Protein AF-A0A8J2H8I9-F1 (afdb_monomer_lite)

Foldseek 3Di:
DPLLQKKKKKPPDDPDDDDDVNVQVCCCVQQVDGFAWPDWDFDDDPDDPMIMIMTGGPDSVRVVSCVVRQCSCPPPSMDMGRPDDPVLVVQQVVQVVLQVVCVVVPFPAEAEAEDADDDPVVLVVVVVVCVVVCVVDPDDHHYRYDYHQVFDLAQLAWAAEPVPRDTDGDPGRDGDPSNVSVSVSCVVVVHHHYD

Organism: Cotesia congregata (NCBI:txid51543)

InterPro domains:
  IPR036691 Endonuclease/exonuclease/phosphatase superfamily [G3DSA:3.60.10.10] (62-195)

pLDDT: mean 72.9, std 12.09, range [44.16, 89.75]

Secondary structure (DSSP, 8-state):
---TTEEEEES---SS---HHHHHHHHHHHHS----EEEEEEE--SSTT--EEEEEES-HHHHHHHHHHGGGGTTSS-EEEE---HHHHHHHHHHHHHHHHHHHTT-TT-EEEEEE-S-THHHHHHHHHHHHHHTT--S---EEEEEE----BTTSSEEEPTTT--EEE-S---B-HHHHHHHHHHHHHT--EE-

Structure (mmCIF, N/CA/C/O backbone):
data_AF-A0A8J2H8I9-F1
#
_entry.id   AF-A0A8J2H8I9-F1
#
loop_
_atom_site.group_PDB
_atom_site.id
_atom_site.type_symbol
_atom_site.label_atom_id
_atom_site.label_alt_id
_atom_site.label_comp_id
_atom_site.label_asym_id
_atom_site.label_entity_id
_atom_site.label_seq_id
_atom_site.pdbx_PDB_ins_code
_atom_site.Cartn_x
_atom_site.Cartn_y
_atom_site.Cartn_z
_atom_site.occupancy
_atom_site.B_iso_or_equiv
_atom_site.auth_seq_id
_atom_site.auth_comp_id
_atom_site.auth_asym_id
_atom_site.auth_atom_id
_atom_site.pdbx_PDB_model_num
ATOM 1 N N . MET A 1 1 ? 6.808 -14.094 13.226 1.00 47.16 1 MET A N 1
ATOM 2 C CA . MET A 1 1 ? 5.517 -13.425 13.511 1.00 47.16 1 MET A CA 1
ATOM 3 C C . MET A 1 1 ? 4.831 -13.117 12.199 1.00 47.16 1 MET A C 1
ATOM 5 O O . MET A 1 1 ? 5.422 -12.451 11.356 1.00 47.16 1 MET A O 1
ATOM 9 N N . GLU A 1 2 ? 3.624 -13.633 12.011 1.00 59.22 2 GLU A N 1
ATOM 10 C CA . GLU A 1 2 ? 2.839 -13.430 10.797 1.00 59.22 2 GLU A CA 1
ATOM 11 C C . GLU A 1 2 ? 2.254 -12.005 10.800 1.00 59.22 2 GLU A C 1
ATOM 13 O O . GLU A 1 2 ? 1.320 -11.707 11.534 1.00 59.22 2 GLU A O 1
ATOM 18 N N . ARG A 1 3 ? 2.851 -11.086 10.025 1.00 66.69 3 ARG A N 1
ATOM 19 C CA . ARG A 1 3 ? 2.443 -9.661 9.958 1.00 66.69 3 ARG A CA 1
ATOM 20 C C . ARG A 1 3 ? 1.268 -9.396 9.016 1.00 66.69 3 ARG A C 1
ATOM 22 O O . ARG A 1 3 ? 0.827 -8.263 8.830 1.00 66.69 3 ARG A O 1
ATOM 29 N N . ARG A 1 4 ? 0.759 -10.453 8.382 1.00 71.69 4 ARG A N 1
ATOM 30 C CA . ARG A 1 4 ? -0.192 -10.371 7.271 1.00 71.69 4 ARG A CA 1
ATOM 31 C C . ARG A 1 4 ? -1.509 -9.703 7.661 1.00 71.69 4 ARG A C 1
ATOM 33 O O . ARG A 1 4 ? -2.069 -8.995 6.829 1.00 71.69 4 ARG A O 1
ATOM 40 N N . ASN A 1 5 ? -1.940 -9.836 8.914 1.00 82.75 5 ASN A N 1
ATOM 41 C CA . ASN A 1 5 ? -3.199 -9.271 9.412 1.00 82.75 5 ASN A CA 1
ATOM 42 C C . ASN A 1 5 ? -3.021 -7.936 10.145 1.00 82.75 5 ASN A C 1
ATOM 44 O O . ASN A 1 5 ? -3.984 -7.395 10.679 1.00 82.75 5 ASN A O 1
ATOM 48 N N . ASN A 1 6 ? -1.811 -7.385 10.147 1.00 87.38 6 ASN A N 1
ATOM 49 C CA . ASN A 1 6 ? -1.503 -6.171 10.887 1.00 87.38 6 ASN A CA 1
ATOM 50 C C . ASN A 1 6 ? -1.551 -4.952 9.964 1.00 87.38 6 ASN A C 1
ATOM 52 O O . ASN A 1 6 ? -1.152 -5.022 8.793 1.00 87.38 6 ASN A O 1
ATOM 56 N N . LEU A 1 7 ? -1.993 -3.827 10.499 1.00 88.50 7 LEU A N 1
ATOM 57 C CA . LEU A 1 7 ? -1.956 -2.522 9.855 1.00 88.50 7 LEU A CA 1
ATOM 58 C C . LE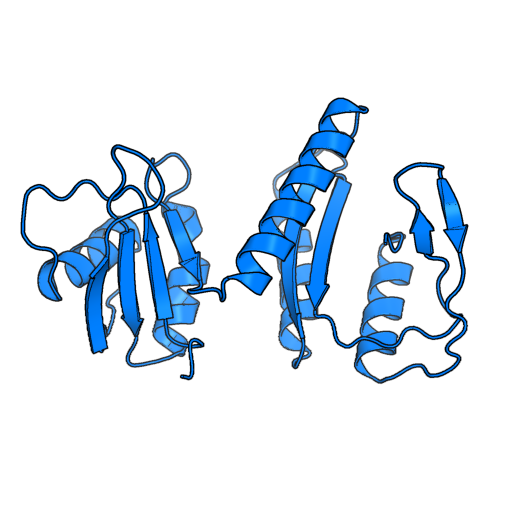U A 1 7 ? -1.430 -1.479 10.839 1.00 88.50 7 LEU A C 1
ATOM 60 O O . LEU A 1 7 ? -1.398 -1.698 12.050 1.00 88.50 7 LEU A O 1
ATOM 64 N N . VAL A 1 8 ? -1.004 -0.347 10.301 1.00 87.56 8 VAL A N 1
ATOM 65 C CA . VAL A 1 8 ? -0.538 0.801 11.073 1.00 87.56 8 VAL A CA 1
ATOM 66 C C . VAL A 1 8 ? -1.298 2.046 10.648 1.00 87.56 8 VAL A C 1
ATOM 68 O O . VAL A 1 8 ? -1.496 2.288 9.457 1.00 87.56 8 VAL A O 1
ATOM 71 N N . ILE A 1 9 ? -1.723 2.828 11.636 1.00 87.19 9 ILE A N 1
ATOM 72 C CA . ILE A 1 9 ? -2.404 4.108 11.455 1.00 87.19 9 ILE A CA 1
ATOM 73 C C . ILE A 1 9 ? -1.449 5.213 11.907 1.00 87.19 9 ILE A C 1
ATOM 75 O O . ILE A 1 9 ? -0.934 5.185 13.027 1.00 87.19 9 ILE A O 1
ATOM 79 N N . PHE A 1 10 ? -1.211 6.189 11.036 1.00 85.12 10 PHE A N 1
ATOM 80 C CA . PHE A 1 10 ? -0.360 7.346 11.294 1.00 85.12 10 PHE A CA 1
ATOM 81 C C . PHE A 1 10 ? -1.165 8.637 11.281 1.00 85.12 10 PHE A C 1
ATOM 83 O O . PHE A 1 10 ? -2.103 8.783 10.501 1.00 85.12 10 PHE A O 1
ATOM 90 N N . GLY A 1 11 ? -0.732 9.609 12.088 1.00 77.56 11 GLY A N 1
ATOM 91 C CA . GLY A 1 11 ? -1.274 10.971 12.049 1.00 77.56 11 GLY A CA 1
ATOM 92 C C . GLY A 1 11 ? -2.669 11.113 12.657 1.00 77.56 11 GLY A C 1
ATOM 93 O O . GLY A 1 11 ? -3.250 12.191 12.591 1.00 77.56 11 GLY A O 1
ATOM 94 N N . TRP A 1 12 ? -3.190 10.053 13.281 1.00 79.94 12 TRP A N 1
ATOM 95 C CA . TRP A 1 12 ? -4.417 10.132 14.058 1.00 79.94 12 TRP A CA 1
ATOM 96 C C . TRP A 1 12 ? -4.121 10.785 15.414 1.00 79.94 12 TRP A C 1
ATOM 98 O O . TRP A 1 12 ? -3.502 10.195 16.304 1.00 79.94 12 TRP A O 1
ATOM 108 N N . SER A 1 13 ? -4.515 12.051 15.544 1.00 68.06 13 SER A N 1
ATOM 109 C CA . SER A 1 13 ? -4.367 12.839 16.765 1.00 68.06 13 SER A CA 1
ATOM 110 C C . SER A 1 13 ? -5.515 12.535 17.725 1.00 68.06 13 SER A C 1
ATOM 112 O O . SER A 1 13 ? -6.519 13.244 17.741 1.00 68.06 13 SER A O 1
ATOM 114 N N . ASN A 1 14 ? -5.374 11.474 18.517 1.00 65.69 14 ASN A N 1
ATOM 115 C CA . ASN A 1 14 ? -6.284 11.204 19.625 1.00 65.69 14 ASN A CA 1
ATOM 116 C C . ASN A 1 14 ? -5.696 11.769 20.933 1.00 65.69 14 ASN A C 1
ATOM 118 O O . ASN A 1 14 ? -4.536 11.497 21.280 1.00 65.69 14 ASN A O 1
ATOM 122 N N . THR A 1 15 ? -6.490 12.584 21.631 1.00 57.69 15 THR A N 1
ATOM 123 C CA . THR A 1 15 ? -6.168 13.203 22.926 1.00 57.69 15 THR A CA 1
ATOM 124 C C . THR A 1 15 ? -6.316 12.234 24.108 1.00 57.69 15 THR A C 1
ATOM 126 O O . THR A 1 15 ? -5.931 12.588 25.220 1.00 57.69 15 THR A O 1
ATOM 129 N N . GLY A 1 16 ? -6.799 11.004 23.883 1.00 65.19 16 GLY A N 1
ATOM 130 C CA . GLY A 1 16 ? -6.948 9.951 24.895 1.00 65.19 16 GLY A CA 1
ATOM 131 C C . GLY A 1 16 ? -6.108 8.689 24.653 1.00 65.19 16 GLY A C 1
ATOM 132 O O . GLY A 1 16 ? -5.301 8.611 23.723 1.00 65.19 16 GLY A O 1
ATOM 133 N N . LYS A 1 17 ? -6.312 7.683 25.519 1.00 67.81 17 LYS A N 1
ATOM 134 C CA . LYS A 1 17 ? -5.743 6.337 25.361 1.00 67.81 17 LYS A CA 1
ATOM 135 C C . LYS A 1 17 ? -6.407 5.660 24.166 1.00 67.81 17 LYS A C 1
ATOM 137 O O . LYS A 1 17 ? -7.626 5.530 24.135 1.00 67.81 17 LYS A O 1
ATOM 142 N N . VAL A 1 18 ? -5.607 5.201 23.212 1.00 76.81 18 VAL A N 1
ATOM 143 C CA . VAL A 1 18 ? -6.128 4.479 22.051 1.00 76.81 18 VAL A CA 1
ATOM 144 C C . VAL A 1 18 ? -6.451 3.041 22.453 1.00 76.81 18 VAL A C 1
ATOM 146 O O . VAL A 1 18 ? -5.573 2.295 22.888 1.00 76.81 18 VAL A O 1
ATOM 149 N N . GLY A 1 19 ? -7.717 2.654 22.320 1.00 80.81 19 GLY A N 1
ATOM 150 C CA . GLY A 1 19 ? -8.203 1.306 22.576 1.00 80.81 19 GLY A CA 1
ATOM 151 C C . GLY A 1 19 ? -9.090 0.782 21.448 1.00 80.81 19 GLY A C 1
ATOM 152 O O . GLY A 1 19 ? -9.221 1.375 20.377 1.00 80.81 19 GLY A O 1
ATOM 153 N N . ARG A 1 20 ? -9.696 -0.386 21.692 1.00 82.94 20 ARG A N 1
ATOM 154 C CA . ARG A 1 20 ? -10.543 -1.087 20.712 1.00 82.94 20 ARG A CA 1
ATOM 155 C C . ARG A 1 20 ? -11.769 -0.294 20.298 1.00 82.94 20 ARG A C 1
ATOM 157 O O . ARG A 1 20 ? -12.134 -0.323 19.132 1.00 82.94 20 ARG A O 1
ATOM 164 N N . LYS A 1 21 ? -12.391 0.409 21.243 1.00 84.62 21 LYS A N 1
ATOM 165 C CA . LYS A 1 21 ? -13.601 1.183 20.963 1.00 84.62 21 LYS A CA 1
ATOM 166 C C . LYS A 1 21 ? -13.287 2.359 20.049 1.00 84.62 21 LYS A C 1
ATOM 168 O O . LYS A 1 21 ? -13.977 2.548 19.059 1.00 84.62 21 LYS A O 1
ATOM 173 N N . GLU A 1 22 ? -12.209 3.068 20.346 1.00 86.50 22 GLU A N 1
ATOM 174 C CA . GLU A 1 22 ? -11.776 4.257 19.624 1.00 86.50 22 GLU A CA 1
ATOM 175 C C . GLU A 1 22 ? -11.348 3.905 18.192 1.00 86.50 22 GLU A C 1
ATOM 177 O O . GLU A 1 22 ? -11.685 4.615 17.252 1.00 86.50 22 GLU A O 1
ATOM 182 N N . VAL A 1 23 ? -10.625 2.793 18.003 1.00 86.25 23 VAL A N 1
ATOM 183 C CA . VAL A 1 23 ? -10.233 2.321 16.661 1.00 86.25 23 VAL A CA 1
ATOM 184 C C . VAL A 1 23 ? -11.446 1.844 15.854 1.00 86.25 23 VAL A C 1
ATOM 186 O O . VAL A 1 23 ? -11.546 2.152 14.667 1.00 86.25 23 VAL A O 1
ATOM 189 N N . ALA A 1 24 ? -12.385 1.133 16.483 1.00 86.69 24 ALA A N 1
ATOM 190 C CA . ALA A 1 24 ? -13.606 0.692 15.814 1.00 86.69 24 ALA A CA 1
ATOM 191 C C . ALA A 1 24 ? -14.505 1.877 15.417 1.00 86.69 24 ALA A C 1
ATOM 193 O O . ALA A 1 24 ? -15.093 1.877 14.336 1.00 86.69 24 ALA A O 1
ATOM 194 N N . GLU A 1 25 ? -14.590 2.902 16.268 1.00 87.81 25 GLU A N 1
ATOM 195 C CA . GLU A 1 25 ? -15.290 4.154 15.973 1.00 87.81 25 GLU A CA 1
ATOM 196 C C . GLU A 1 25 ? -14.621 4.897 14.816 1.00 87.81 25 GLU A C 1
ATOM 198 O O . GLU A 1 25 ? -15.298 5.238 13.851 1.00 87.81 25 GLU A O 1
ATOM 203 N N . PHE A 1 26 ? -13.288 5.005 14.823 1.00 88.81 26 PHE A N 1
ATOM 204 C CA . PHE A 1 26 ? -12.528 5.542 13.695 1.00 88.81 26 PHE A CA 1
ATOM 205 C C . PHE A 1 26 ? -12.867 4.820 12.382 1.00 88.81 26 PHE A C 1
ATOM 207 O O . PHE A 1 26 ? -13.209 5.468 11.397 1.00 88.81 26 PHE A O 1
ATOM 214 N N . PHE A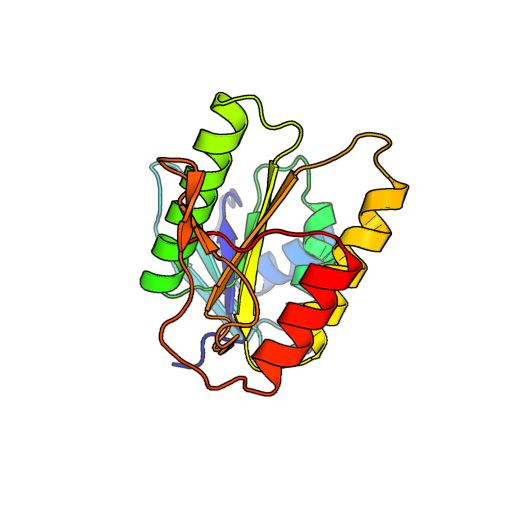 1 27 ? -12.839 3.484 12.336 1.00 89.69 27 PHE A N 1
ATOM 215 C CA . PHE A 1 27 ? -13.176 2.754 11.108 1.00 89.69 27 PHE A CA 1
ATOM 216 C C . PHE A 1 27 ? -14.643 2.911 10.692 1.00 89.69 27 PHE A C 1
ATOM 218 O O . PHE A 1 27 ? -14.950 2.949 9.494 1.00 89.69 27 PHE A O 1
ATOM 225 N N . ARG A 1 28 ? -15.552 3.055 11.655 1.00 89.31 28 ARG A N 1
ATOM 226 C CA . ARG A 1 28 ? -16.965 3.313 11.385 1.00 89.31 28 ARG A CA 1
ATOM 227 C C . ARG A 1 28 ? -17.181 4.699 10.790 1.00 89.31 28 ARG A C 1
ATOM 229 O O . ARG A 1 28 ? -17.850 4.798 9.767 1.00 89.31 28 ARG A O 1
ATOM 236 N N . GLU A 1 29 ? -16.617 5.737 11.391 1.00 88.38 29 GLU A N 1
ATOM 237 C CA . GLU A 1 29 ? -16.795 7.129 10.964 1.00 88.38 29 GLU A CA 1
ATOM 238 C C . GLU A 1 29 ? -16.053 7.424 9.661 1.00 88.38 29 GLU A C 1
ATOM 240 O O . GLU A 1 29 ? -16.615 7.990 8.724 1.00 88.38 29 GLU A O 1
ATOM 245 N N . GLU A 1 30 ? -14.797 6.996 9.571 1.00 87.94 30 GLU A N 1
ATOM 246 C CA . GLU A 1 30 ? -13.917 7.354 8.462 1.00 87.94 30 GLU A CA 1
ATOM 247 C C . GLU A 1 30 ? -14.094 6.435 7.254 1.00 87.94 30 GLU A C 1
ATOM 249 O O . GLU A 1 30 ? -14.039 6.877 6.104 1.00 87.94 30 GLU A O 1
ATOM 254 N N . LEU A 1 31 ? -14.321 5.139 7.491 1.00 87.44 31 LEU A N 1
ATOM 255 C CA . LEU A 1 31 ? -14.404 4.143 6.421 1.00 87.44 31 LEU A CA 1
ATOM 256 C C . LEU A 1 31 ? -15.827 3.606 6.202 1.00 87.44 31 LEU A C 1
ATOM 258 O O . LEU A 1 31 ? -16.087 2.962 5.171 1.00 87.44 31 LEU A O 1
ATOM 262 N N . GLY A 1 32 ? -16.777 3.895 7.097 1.00 85.94 32 GLY A N 1
ATOM 263 C CA . GLY A 1 32 ? -18.156 3.409 7.001 1.00 85.94 32 GLY A CA 1
ATOM 264 C C . GLY A 1 32 ? -18.248 1.890 7.129 1.00 85.94 32 GLY A C 1
ATOM 265 O O . GLY A 1 32 ? -18.997 1.257 6.381 1.00 85.94 32 GLY A O 1
ATOM 266 N N . MET A 1 33 ? -17.404 1.275 7.961 1.00 86.44 33 MET A N 1
ATOM 267 C CA . MET A 1 33 ? -17.410 -0.172 8.173 1.00 86.44 33 MET A CA 1
ATOM 268 C C . MET A 1 33 ? -17.237 -0.550 9.634 1.00 86.44 33 MET A C 1
ATOM 270 O O . MET A 1 33 ? -16.584 0.147 10.401 1.00 86.44 33 MET A O 1
ATOM 274 N N . GLU A 1 34 ? -17.786 -1.708 9.980 1.00 85.25 34 GLU A N 1
ATOM 275 C CA . GLU A 1 34 ? -17.426 -2.395 11.209 1.00 85.25 34 GLU A CA 1
ATOM 276 C C . GLU A 1 34 ? -16.142 -3.195 11.005 1.00 85.25 34 GLU A C 1
ATOM 278 O O . GLU A 1 34 ? -15.892 -3.770 9.939 1.00 85.25 34 GLU A O 1
ATOM 283 N N . SER A 1 35 ? -15.330 -3.225 12.047 1.00 79.00 35 SER A N 1
ATOM 284 C CA . SER A 1 35 ? -14.012 -3.838 12.078 1.00 79.00 35 SER A CA 1
ATOM 285 C C . SER A 1 35 ? -13.890 -4.730 13.308 1.00 79.00 35 SER A C 1
ATOM 287 O O . SER A 1 35 ? -14.486 -4.475 14.351 1.00 79.00 35 SER A O 1
ATOM 289 N N . ASN A 1 36 ? -13.127 -5.817 13.170 1.00 81.94 36 ASN A N 1
ATOM 290 C CA . ASN A 1 36 ? -12.823 -6.727 14.270 1.00 81.94 36 ASN A CA 1
ATOM 291 C C . ASN A 1 36 ? -11.322 -6.697 14.567 1.00 81.94 36 ASN A C 1
ATOM 293 O O . ASN A 1 36 ? -10.544 -7.485 14.015 1.00 81.94 36 ASN A O 1
ATOM 297 N N . GLU A 1 37 ? -10.898 -5.797 15.448 1.00 80.25 37 GLU A N 1
ATOM 298 C CA . GLU A 1 37 ? -9.509 -5.700 15.895 1.00 80.25 37 GLU A CA 1
ATOM 299 C C . GLU A 1 37 ? -9.243 -6.766 16.952 1.00 80.25 37 GLU A C 1
ATOM 301 O O . GLU A 1 37 ? -10.049 -6.971 17.849 1.00 80.25 37 GLU A O 1
ATOM 306 N N . GLU A 1 38 ? -8.121 -7.465 16.876 1.00 77.31 38 GLU A N 1
ATOM 307 C CA . GLU A 1 38 ? -7.670 -8.437 17.873 1.00 77.31 38 GLU A CA 1
ATOM 308 C C . GLU A 1 38 ? -6.835 -7.761 18.964 1.00 77.31 38 GLU A C 1
ATOM 310 O O . GLU A 1 38 ? -7.094 -7.973 20.147 1.00 77.31 38 GLU A O 1
ATOM 315 N N . CYS A 1 39 ? -5.873 -6.929 18.560 1.00 77.50 39 CYS A N 1
ATOM 316 C CA . CYS A 1 39 ? -4.969 -6.211 19.452 1.00 77.50 39 CYS A CA 1
ATOM 317 C C . CYS A 1 39 ? -4.693 -4.810 18.904 1.00 77.50 39 CYS A C 1
ATOM 319 O O . CYS A 1 39 ? -4.595 -4.633 17.688 1.00 77.50 39 CYS A O 1
ATOM 321 N N . ILE A 1 40 ? -4.562 -3.834 19.800 1.00 82.31 40 ILE A N 1
ATOM 322 C CA . ILE A 1 40 ? -4.229 -2.448 19.473 1.00 82.31 40 ILE A CA 1
ATOM 323 C C . ILE A 1 40 ? -3.143 -1.998 20.431 1.00 82.31 40 ILE A C 1
ATOM 325 O O . ILE A 1 40 ? -3.310 -2.071 21.648 1.00 82.31 40 ILE A O 1
ATOM 329 N N . GLU A 1 41 ? -2.048 -1.521 19.860 1.00 81.38 41 GLU A N 1
ATOM 330 C CA . GLU A 1 41 ? -0.912 -1.005 20.604 1.00 81.38 41 GLU A CA 1
ATOM 331 C C . GLU A 1 41 ? -0.565 0.385 20.080 1.00 81.38 41 GLU A C 1
ATOM 333 O O . GLU A 1 41 ? -0.373 0.599 18.880 1.00 81.38 41 GLU A O 1
ATOM 338 N N . GLU A 1 42 ? -0.488 1.349 20.993 1.00 75.69 42 GLU A N 1
ATOM 339 C CA . GLU A 1 42 ? 0.097 2.651 20.699 1.00 75.69 42 GLU A CA 1
ATOM 340 C C . GLU A 1 42 ? 1.620 2.507 20.761 1.00 75.69 42 GLU A C 1
ATOM 342 O O . GLU A 1 42 ? 2.189 2.174 21.800 1.00 75.69 42 GLU A O 1
ATOM 347 N N . VAL A 1 43 ? 2.282 2.730 19.629 1.00 72.38 43 VAL A N 1
ATOM 348 C CA . VAL A 1 43 ? 3.728 2.577 19.479 1.00 72.38 43 VAL A CA 1
ATOM 349 C C . VAL A 1 43 ? 4.311 3.948 19.116 1.00 72.38 43 VAL A C 1
ATOM 351 O O . VAL A 1 43 ? 3.978 4.519 18.081 1.00 72.38 43 VAL A O 1
ATOM 354 N N . GLY A 1 44 ? 5.197 4.517 19.936 1.00 58.25 44 GLY A N 1
ATOM 355 C CA . GLY A 1 44 ? 5.976 5.706 19.534 1.00 58.25 44 GLY A CA 1
ATOM 356 C C . GLY A 1 44 ? 7.213 5.279 18.730 1.00 58.25 44 GLY A C 1
ATOM 357 O O . GLY A 1 44 ? 7.879 4.337 19.139 1.00 58.25 44 GLY A O 1
ATOM 358 N N . GLN A 1 45 ? 7.635 5.846 17.591 1.00 50.97 45 GLN A N 1
ATOM 359 C CA . GLN A 1 45 ? 7.197 6.931 16.692 1.00 50.97 45 GLN A CA 1
ATOM 360 C C . GLN A 1 45 ? 7.792 6.623 15.280 1.00 50.97 45 GLN A C 1
ATOM 362 O O . GLN A 1 45 ? 8.684 5.772 15.174 1.00 50.97 45 GLN A O 1
ATOM 367 N N . PRO A 1 46 ? 7.428 7.343 14.196 1.00 44.75 46 PRO A N 1
ATOM 368 C CA . PRO A 1 46 ? 8.514 8.003 13.458 1.00 44.75 46 PRO A CA 1
ATOM 369 C C . PRO A 1 46 ? 8.195 9.473 13.122 1.00 44.75 46 PRO A C 1
ATOM 371 O O . PRO A 1 46 ? 7.498 9.763 12.149 1.00 44.75 46 PRO A O 1
ATOM 374 N N . GLY A 1 47 ? 8.765 10.393 13.911 1.00 49.56 47 GLY A N 1
ATOM 375 C CA . GLY A 1 47 ? 8.821 11.842 13.668 1.00 49.56 47 GLY A CA 1
ATOM 376 C C . GLY A 1 47 ? 8.112 12.668 14.753 1.00 49.56 47 GLY A C 1
ATOM 377 O O . GLY A 1 47 ? 7.031 12.248 15.157 1.00 49.56 47 GLY A O 1
ATOM 378 N N . PRO A 1 48 ? 8.665 13.833 15.162 1.00 48.91 48 PRO A N 1
ATOM 379 C CA . PRO A 1 48 ? 8.496 14.491 16.471 1.00 48.91 48 PRO A CA 1
ATOM 380 C C . PRO A 1 48 ? 7.073 14.611 17.039 1.00 48.91 48 PRO A C 1
ATOM 382 O O . PRO A 1 48 ? 6.932 14.573 18.256 1.00 48.91 48 PRO A O 1
ATOM 385 N N . ASP A 1 49 ? 6.032 14.600 16.201 1.00 52.84 49 ASP A N 1
ATOM 386 C CA . ASP A 1 49 ? 4.639 14.818 16.614 1.00 52.84 49 ASP A CA 1
ATOM 387 C C . ASP A 1 49 ? 3.646 13.714 16.186 1.00 52.84 49 ASP A C 1
ATOM 389 O O . ASP A 1 49 ? 2.433 13.919 16.237 1.00 52.84 49 ASP A O 1
ATOM 393 N N . LYS A 1 50 ? 4.101 12.541 15.712 1.00 56.12 50 LYS A N 1
ATOM 394 C CA . LYS A 1 50 ? 3.192 11.536 15.113 1.00 56.12 50 LYS A CA 1
ATOM 395 C C . LYS A 1 50 ? 3.110 10.229 15.899 1.00 56.12 50 LYS A C 1
ATOM 397 O O . LYS A 1 50 ? 4.021 9.406 15.857 1.00 56.12 50 LYS A O 1
ATOM 402 N N . LYS A 1 51 ? 1.962 10.005 16.546 1.00 70.88 51 LYS A N 1
ATOM 403 C CA . LYS A 1 51 ? 1.569 8.706 17.115 1.00 70.88 51 LYS A CA 1
ATOM 404 C C . LYS A 1 51 ? 1.412 7.669 15.993 1.00 70.88 51 LYS A C 1
ATOM 406 O O . LYS A 1 51 ? 0.792 7.963 14.967 1.00 70.88 51 LYS A O 1
ATOM 411 N N . MET A 1 52 ? 1.989 6.480 16.179 1.00 81.88 52 MET A N 1
ATOM 412 C CA . MET A 1 52 ? 1.747 5.311 15.331 1.00 81.88 52 MET A CA 1
ATOM 413 C C . MET A 1 52 ? 0.894 4.326 16.122 1.00 81.88 52 MET A C 1
ATOM 415 O O . MET A 1 52 ? 1.242 3.932 17.232 1.00 81.88 52 MET A O 1
ATOM 419 N N . ILE A 1 53 ? -0.232 3.927 15.549 1.00 86.81 53 ILE A N 1
ATOM 420 C CA . ILE A 1 53 ? -1.144 2.976 16.177 1.00 86.81 53 ILE A CA 1
ATOM 421 C C . ILE A 1 53 ? -1.042 1.686 15.390 1.00 86.81 53 ILE A C 1
ATOM 423 O O . ILE A 1 53 ? -1.354 1.644 14.200 1.00 86.81 53 ILE A O 1
ATOM 427 N N . TRP A 1 54 ? -0.547 0.648 16.046 1.00 87.19 54 TRP A N 1
ATOM 428 C CA . TRP A 1 54 ? -0.446 -0.681 15.480 1.00 87.19 54 TRP A CA 1
ATOM 429 C C . TRP A 1 54 ? -1.722 -1.452 15.795 1.00 87.19 54 TRP A C 1
ATOM 431 O O . TRP A 1 54 ? -2.157 -1.515 16.945 1.00 87.19 54 TRP A O 1
ATOM 441 N N . VAL A 1 55 ? -2.333 -2.025 14.763 1.00 88.88 55 VAL A N 1
ATOM 442 C CA . VAL A 1 55 ? -3.599 -2.748 14.875 1.00 88.88 55 VAL A CA 1
ATOM 443 C C . VAL A 1 55 ? -3.426 -4.128 14.263 1.00 88.88 55 VAL A C 1
ATOM 445 O O . VAL A 1 55 ? -3.133 -4.272 13.074 1.00 88.88 55 VAL A O 1
ATOM 448 N N . LYS A 1 56 ? -3.646 -5.162 15.069 1.00 89.75 56 LYS A N 1
ATOM 449 C CA . LYS A 1 56 ? -3.774 -6.541 14.605 1.00 89.75 56 LYS A CA 1
ATOM 450 C C . LYS A 1 56 ? -5.242 -6.830 14.341 1.00 89.75 56 LYS A C 1
ATOM 452 O O . LYS A 1 56 ? -6.050 -6.751 15.262 1.00 89.75 56 LYS A O 1
ATOM 457 N N . MET A 1 57 ? -5.591 -7.196 13.114 1.00 88.12 57 MET A N 1
ATOM 458 C CA . MET A 1 57 ? -6.956 -7.586 12.754 1.00 88.12 57 MET A CA 1
ATOM 459 C C . MET A 1 57 ? -7.196 -9.064 13.057 1.00 88.12 57 MET A C 1
ATOM 461 O O . MET A 1 57 ? -6.322 -9.900 12.821 1.00 88.12 57 MET A O 1
ATOM 465 N N . ARG A 1 58 ? -8.409 -9.404 13.503 1.00 85.31 58 ARG A N 1
ATOM 466 C CA . ARG A 1 58 ? -8.803 -10.801 13.741 1.00 85.31 58 ARG A CA 1
ATOM 467 C C . ARG A 1 58 ? -9.013 -11.572 12.436 1.00 85.31 58 ARG A C 1
ATOM 469 O O . ARG A 1 58 ? -8.733 -12.765 12.378 1.00 85.31 58 ARG A O 1
ATOM 476 N N . LYS A 1 59 ? -9.526 -10.894 11.404 1.00 85.81 59 LYS A N 1
ATOM 477 C CA . LYS A 1 59 ? -9.850 -11.472 10.093 1.00 85.81 59 LYS A CA 1
ATOM 478 C C . LYS A 1 59 ? -9.070 -10.770 8.973 1.00 85.81 59 LYS A C 1
ATOM 480 O O . LYS A 1 59 ? -9.088 -9.536 8.919 1.00 85.81 59 LYS A O 1
ATOM 485 N N . PRO A 1 60 ? -8.408 -11.508 8.063 1.00 80.69 60 PRO A N 1
ATOM 486 C CA . PRO A 1 60 ? -7.728 -10.910 6.913 1.00 80.69 60 PRO A CA 1
ATOM 487 C C . PRO A 1 60 ? -8.695 -10.195 5.958 1.00 80.69 60 PRO A C 1
ATOM 489 O O . PRO A 1 60 ? -8.304 -9.224 5.312 1.00 80.69 60 PRO A O 1
ATOM 492 N N . GLU A 1 61 ? -9.957 -10.625 5.888 1.00 83.25 61 GLU A N 1
ATOM 493 C CA . GLU A 1 61 ? -10.991 -10.003 5.054 1.00 83.25 61 GLU A CA 1
ATOM 494 C C . GLU A 1 61 ? -11.307 -8.574 5.511 1.00 83.25 61 GLU A C 1
ATOM 496 O O . GLU A 1 61 ? -11.470 -7.682 4.680 1.00 83.25 61 GLU A O 1
ATOM 501 N N . ASP A 1 62 ? -11.339 -8.335 6.824 1.00 85.44 62 ASP A N 1
ATOM 502 C CA . ASP A 1 62 ? -11.592 -7.004 7.385 1.00 85.44 62 ASP A CA 1
ATOM 503 C C . ASP A 1 62 ? -10.421 -6.068 7.078 1.00 85.44 62 ASP A C 1
ATOM 505 O O . ASP A 1 62 ? -10.627 -4.933 6.647 1.00 85.44 62 ASP A O 1
ATOM 509 N N . LYS A 1 63 ? -9.181 -6.569 7.192 1.00 86.12 63 LYS A N 1
ATOM 510 C CA . LYS A 1 63 ? -7.994 -5.825 6.755 1.00 86.12 63 LYS A CA 1
ATOM 511 C C . LYS A 1 63 ? -8.087 -5.459 5.272 1.00 86.12 63 LYS A C 1
ATOM 513 O O . LYS A 1 63 ? -7.785 -4.322 4.919 1.00 86.12 63 LYS A O 1
ATOM 518 N N . LYS A 1 64 ? -8.490 -6.397 4.408 1.00 81.19 64 LYS A N 1
ATOM 519 C CA . LYS A 1 64 ? -8.622 -6.143 2.966 1.00 81.19 64 LYS A CA 1
ATOM 520 C C . LYS A 1 64 ? -9.614 -5.006 2.698 1.00 81.19 64 LYS A C 1
ATOM 522 O O . LYS A 1 64 ? -9.249 -4.037 2.044 1.00 81.19 64 LYS A O 1
ATOM 527 N N . LYS A 1 65 ? -10.802 -5.061 3.306 1.00 85.75 65 LYS A N 1
ATOM 528 C CA . LYS A 1 65 ? -11.826 -4.008 3.190 1.00 85.75 65 LYS A CA 1
ATOM 529 C C . LYS A 1 65 ? -11.337 -2.643 3.680 1.00 85.75 65 LYS A C 1
ATOM 531 O O . LYS A 1 65 ? -11.622 -1.631 3.046 1.00 85.75 65 LYS A O 1
ATOM 536 N N . ILE A 1 66 ? -10.583 -2.603 4.782 1.00 87.19 66 ILE A N 1
ATOM 537 C CA . ILE A 1 66 ? -9.968 -1.362 5.283 1.00 87.19 66 ILE A CA 1
ATOM 538 C C . ILE A 1 66 ? -8.993 -0.799 4.245 1.00 87.19 66 ILE A C 1
ATOM 540 O O . ILE A 1 66 ? -9.028 0.391 3.940 1.00 87.19 66 ILE A O 1
ATOM 544 N N . MET A 1 67 ? -8.139 -1.654 3.679 1.00 83.38 67 MET A N 1
ATOM 545 C CA . MET A 1 67 ? -7.146 -1.248 2.684 1.00 83.38 67 MET A CA 1
ATOM 546 C C . MET A 1 67 ? -7.779 -0.768 1.372 1.00 83.38 67 MET A C 1
ATOM 548 O O . MET A 1 67 ? -7.243 0.165 0.780 1.00 83.38 67 MET A O 1
ATOM 552 N N . GLU A 1 68 ? -8.909 -1.346 0.959 1.00 80.81 68 GLU A N 1
ATOM 553 C CA . GLU A 1 68 ? -9.711 -0.901 -0.193 1.00 80.81 68 GLU A CA 1
ATOM 554 C C . GLU A 1 68 ? -10.373 0.463 0.073 1.00 80.81 68 GLU A C 1
ATOM 556 O O . GLU A 1 68 ? -10.400 1.334 -0.791 1.00 80.81 68 GLU A O 1
ATOM 561 N N . ARG A 1 69 ? -10.877 0.687 1.294 1.00 83.88 69 ARG A N 1
ATOM 562 C CA . ARG A 1 69 ? -11.620 1.907 1.656 1.00 83.88 69 ARG A CA 1
ATOM 563 C C . ARG A 1 69 ? -10.753 3.062 2.139 1.00 83.88 69 ARG A C 1
ATOM 565 O O . ARG A 1 69 ? -11.271 4.167 2.286 1.00 83.88 69 ARG A O 1
ATOM 572 N N . LYS A 1 70 ? -9.455 2.848 2.378 1.00 84.81 70 LYS A N 1
ATOM 573 C CA . LYS A 1 70 ? -8.535 3.890 2.872 1.00 84.81 70 LYS A CA 1
ATOM 574 C C . LYS A 1 70 ? -8.474 5.125 1.962 1.00 84.81 70 LYS A C 1
ATOM 576 O O . LYS A 1 70 ? -8.053 6.179 2.423 1.00 84.81 70 LYS A O 1
ATOM 581 N N . SER A 1 71 ? -8.888 5.018 0.696 1.00 78.12 71 SER A N 1
ATOM 582 C CA . SER A 1 71 ? -9.040 6.148 -0.232 1.00 78.12 71 SER A CA 1
ATOM 583 C C . SER A 1 71 ? -9.978 7.237 0.303 1.00 78.12 71 SER A C 1
ATOM 585 O O . SER A 1 71 ? -9.753 8.410 0.027 1.00 78.12 71 SER A O 1
ATOM 587 N N . LYS A 1 72 ? -10.948 6.891 1.161 1.00 86.06 72 LYS A N 1
ATOM 588 C CA . LYS A 1 72 ? -11.809 7.856 1.871 1.00 86.06 72 LYS A CA 1
ATOM 589 C C . LYS A 1 72 ? -11.040 8.809 2.791 1.00 86.06 72 LYS A C 1
ATOM 591 O O . LYS A 1 72 ? -11.545 9.869 3.141 1.00 86.06 72 LYS A O 1
ATOM 596 N N . LEU A 1 73 ? -9.809 8.452 3.160 1.00 83.81 73 LEU A N 1
ATOM 597 C CA . LEU A 1 73 ? -8.912 9.300 3.945 1.00 83.81 73 LEU A CA 1
ATOM 598 C C . LEU A 1 73 ? -8.126 10.299 3.077 1.00 83.81 73 LEU A C 1
ATOM 600 O O . LEU A 1 73 ? -7.362 11.098 3.620 1.00 83.81 73 LEU A O 1
ATOM 604 N N . LYS A 1 74 ? -8.267 10.275 1.741 1.00 79.25 74 LYS A N 1
ATOM 605 C CA . LYS A 1 74 ? -7.579 11.206 0.830 1.00 79.25 74 LYS A CA 1
ATOM 606 C C . LYS A 1 74 ? -7.934 12.650 1.211 1.00 79.25 74 LYS A C 1
ATOM 608 O O . LYS A 1 74 ? -9.092 12.985 1.426 1.00 79.25 74 LYS A O 1
ATOM 613 N N . GLY A 1 75 ? -6.913 13.496 1.350 1.00 77.25 75 GLY A N 1
ATOM 614 C CA . GLY A 1 75 ? -7.055 14.880 1.825 1.00 77.25 75 GLY A CA 1
ATOM 615 C C . GLY A 1 75 ? -6.966 15.054 3.348 1.00 77.25 75 GLY A C 1
ATOM 616 O O . GLY A 1 75 ? -6.726 16.167 3.815 1.00 77.25 75 GLY A O 1
ATOM 617 N N . LYS A 1 76 ? -7.064 13.975 4.138 1.00 84.12 76 LYS A N 1
ATOM 618 C CA . LYS A 1 76 ? -6.815 14.006 5.588 1.00 84.12 76 LYS A CA 1
ATOM 619 C C . LYS A 1 76 ? -5.330 13.771 5.886 1.00 84.12 76 LYS A C 1
ATOM 621 O O . LYS A 1 76 ? -4.602 13.154 5.114 1.00 84.12 76 LYS A O 1
ATOM 626 N N . LYS A 1 77 ? -4.865 14.232 7.053 1.00 83.88 77 LYS A N 1
ATOM 627 C CA . LYS A 1 77 ? -3.497 13.971 7.557 1.00 83.88 77 LYS A CA 1
ATOM 628 C C . LYS A 1 77 ? -3.369 12.604 8.258 1.00 83.88 77 LYS A C 1
ATOM 630 O O . LYS A 1 77 ? -2.453 12.419 9.058 1.00 83.88 77 LYS A O 1
ATOM 635 N N . ILE A 1 78 ? -4.280 11.672 7.963 1.00 86.12 78 ILE A N 1
ATOM 636 C CA . ILE A 1 78 ? -4.355 10.330 8.550 1.00 86.12 78 ILE A CA 1
ATOM 637 C C . ILE A 1 78 ? -4.021 9.309 7.466 1.00 86.12 78 ILE A C 1
ATOM 639 O O . ILE A 1 78 ? -4.557 9.377 6.363 1.00 86.12 78 ILE A O 1
ATOM 643 N N . PHE A 1 79 ? -3.154 8.352 7.783 1.00 85.69 79 PHE A N 1
ATOM 644 C CA . PHE A 1 79 ? -2.687 7.356 6.822 1.00 85.69 79 PHE A CA 1
ATOM 645 C C . PHE A 1 79 ? -2.823 5.956 7.397 1.00 85.69 79 PHE A C 1
ATOM 647 O O . PHE A 1 79 ? -2.381 5.707 8.516 1.00 85.69 79 PHE A O 1
ATOM 654 N N . ILE A 1 80 ? -3.388 5.042 6.610 1.00 87.25 80 ILE A N 1
ATOM 655 C CA . ILE A 1 80 ? -3.422 3.613 6.923 1.00 87.25 80 ILE A CA 1
ATOM 656 C C . ILE A 1 80 ? -2.445 2.897 5.996 1.00 87.25 80 ILE A C 1
ATOM 658 O O . ILE A 1 80 ? -2.575 2.950 4.768 1.00 87.25 80 ILE A O 1
ATOM 662 N N . GLU A 1 81 ? -1.480 2.198 6.581 1.00 82.88 81 GLU A N 1
ATOM 663 C CA . GLU A 1 81 ? -0.501 1.401 5.850 1.00 82.88 81 GLU A CA 1
ATOM 664 C C . GLU A 1 81 ? -0.449 -0.045 6.363 1.00 82.88 81 GLU A C 1
ATOM 666 O O . GLU A 1 81 ? -0.895 -0.377 7.460 1.00 82.88 81 GLU A O 1
ATOM 671 N N . ASN A 1 82 ? 0.118 -0.936 5.549 1.00 82.56 82 ASN A N 1
ATOM 672 C CA . ASN A 1 82 ? 0.439 -2.294 5.984 1.00 82.56 82 ASN A CA 1
ATOM 673 C C . ASN A 1 82 ? 1.582 -2.273 7.015 1.00 82.56 82 ASN A C 1
ATOM 675 O O . ASN A 1 82 ? 2.545 -1.525 6.844 1.00 82.56 82 ASN A O 1
ATOM 679 N N . ASP A 1 83 ? 1.529 -3.153 8.021 1.00 82.88 83 ASP A N 1
ATOM 680 C CA . ASP A 1 83 ? 2.667 -3.411 8.916 1.00 82.88 83 ASP A CA 1
ATOM 681 C C . ASP A 1 83 ? 3.783 -4.141 8.157 1.00 82.88 83 ASP A C 1
ATOM 683 O O . ASP A 1 83 ? 3.765 -5.359 7.956 1.00 82.88 83 ASP A O 1
ATOM 687 N N . ARG A 1 84 ? 4.752 -3.354 7.699 1.00 74.75 84 ARG A N 1
ATOM 688 C CA . ARG A 1 84 ? 5.904 -3.813 6.929 1.00 74.75 84 ARG A CA 1
ATOM 689 C C . ARG A 1 84 ? 7.109 -4.053 7.826 1.00 74.75 84 ARG A C 1
ATOM 691 O O . ARG A 1 84 ? 7.346 -3.360 8.820 1.00 74.75 84 ARG A O 1
ATOM 698 N N . THR A 1 85 ? 7.936 -5.008 7.431 1.00 77.12 85 THR A N 1
ATOM 699 C CA . THR A 1 85 ? 9.270 -5.208 7.999 1.00 77.12 85 THR A CA 1
ATOM 700 C C . THR A 1 85 ? 10.169 -3.992 7.746 1.00 77.12 85 THR A C 1
ATOM 702 O O . THR A 1 85 ? 9.884 -3.133 6.913 1.00 77.12 85 THR A O 1
ATOM 705 N N . LYS A 1 86 ? 11.277 -3.879 8.493 1.00 75.88 86 LYS A N 1
ATOM 706 C CA . LYS A 1 86 ? 12.255 -2.796 8.286 1.00 75.88 86 LYS A CA 1
ATOM 707 C C . LYS A 1 86 ? 12.802 -2.806 6.851 1.00 75.88 86 LYS A C 1
ATOM 709 O O . LYS A 1 86 ? 12.803 -1.754 6.224 1.00 75.88 86 LYS A O 1
ATOM 714 N N . LYS A 1 87 ? 13.146 -3.991 6.334 1.00 73.81 87 LYS A N 1
ATOM 715 C CA . LYS A 1 87 ? 13.623 -4.190 4.961 1.00 73.81 87 LYS A CA 1
ATOM 716 C C . LYS A 1 87 ? 12.607 -3.699 3.924 1.00 73.81 87 LYS A C 1
ATOM 718 O O . LYS A 1 87 ? 12.934 -2.851 3.112 1.00 73.81 87 LYS A O 1
ATOM 723 N N . GLU A 1 88 ? 11.348 -4.125 4.024 1.00 70.12 88 GLU A N 1
ATOM 724 C CA . GLU A 1 88 ? 10.286 -3.684 3.099 1.00 70.12 88 GLU A CA 1
ATOM 725 C C . GLU A 1 88 ? 10.032 -2.168 3.170 1.00 70.12 88 GLU A C 1
ATOM 727 O O . GLU A 1 88 ? 9.679 -1.539 2.174 1.00 70.12 88 GLU A O 1
ATOM 732 N N . ARG A 1 89 ? 10.200 -1.550 4.349 1.00 74.50 89 ARG A N 1
ATOM 733 C CA . ARG A 1 89 ? 10.129 -0.087 4.485 1.00 74.50 89 ARG A CA 1
ATOM 734 C C . ARG A 1 89 ? 11.302 0.605 3.797 1.00 74.50 89 ARG A C 1
ATOM 736 O O . ARG A 1 89 ? 11.102 1.669 3.222 1.00 74.50 89 ARG A O 1
ATOM 743 N N . GLU A 1 90 ? 12.502 0.040 3.871 1.00 76.19 90 GLU A N 1
ATOM 744 C CA . GLU A 1 90 ? 13.686 0.549 3.168 1.00 76.19 90 GLU A CA 1
ATOM 745 C C . GLU A 1 90 ? 13.532 0.403 1.650 1.00 76.19 90 GLU A C 1
ATOM 747 O O . GLU A 1 90 ? 13.716 1.383 0.936 1.00 76.19 90 GLU A O 1
ATOM 752 N N . GLU A 1 91 ? 13.067 -0.752 1.170 1.00 73.69 91 GLU A N 1
ATOM 753 C CA . GLU A 1 91 ? 12.755 -0.989 -0.246 1.00 73.69 91 GLU A CA 1
ATOM 754 C C . GLU A 1 91 ? 11.697 0.003 -0.759 1.00 73.69 91 GLU A C 1
ATOM 756 O O . GLU A 1 91 ? 11.857 0.612 -1.815 1.00 73.69 91 GLU A O 1
ATOM 761 N N . GLN A 1 92 ? 10.639 0.255 0.019 1.00 72.12 92 GLN A N 1
ATOM 762 C CA . GLN A 1 92 ? 9.622 1.238 -0.354 1.00 72.12 92 GLN A CA 1
ATOM 763 C C . GLN A 1 92 ? 10.147 2.683 -0.315 1.00 72.12 92 GLN A C 1
ATOM 765 O O . GLN A 1 92 ? 9.732 3.508 -1.130 1.00 72.12 92 GLN A O 1
ATOM 770 N N . LYS A 1 93 ? 11.035 3.022 0.630 1.00 76.50 93 LYS A N 1
ATOM 771 C CA . LYS A 1 93 ? 11.693 4.338 0.678 1.00 76.50 93 LYS A CA 1
ATOM 772 C C . LYS A 1 93 ? 12.562 4.556 -0.550 1.00 76.50 93 LYS A C 1
ATOM 774 O O . LYS A 1 93 ? 12.500 5.634 -1.131 1.00 76.50 93 LYS A O 1
ATOM 779 N N . GLU A 1 94 ? 13.326 3.545 -0.944 1.00 75.38 94 GLU A N 1
ATOM 780 C CA . GLU A 1 94 ? 14.152 3.595 -2.144 1.00 75.38 94 GLU A CA 1
ATOM 781 C C . GLU A 1 94 ? 13.281 3.743 -3.396 1.00 75.38 94 GLU A C 1
ATOM 783 O O . GLU A 1 94 ? 13.535 4.616 -4.216 1.00 75.38 94 GLU A O 1
ATOM 788 N N . LEU A 1 95 ? 12.165 3.015 -3.491 1.00 73.19 95 LEU A N 1
ATOM 789 C CA . LEU A 1 95 ? 11.213 3.179 -4.591 1.00 73.19 95 LEU A CA 1
ATOM 790 C C . LEU A 1 95 ? 10.615 4.596 -4.651 1.00 73.19 95 LEU A C 1
ATOM 792 O O . LEU A 1 95 ? 10.554 5.208 -5.715 1.00 73.19 95 LEU A O 1
ATOM 796 N N . LYS A 1 96 ? 10.221 5.158 -3.500 1.00 73.00 96 LYS A N 1
ATOM 797 C CA . LYS A 1 96 ? 9.749 6.550 -3.405 1.00 73.00 96 LYS A CA 1
ATOM 798 C C . LYS A 1 96 ? 10.841 7.551 -3.794 1.00 73.00 96 LYS A C 1
ATOM 800 O O . LYS A 1 96 ? 10.541 8.547 -4.444 1.00 73.00 96 LYS A O 1
ATOM 805 N N . ARG A 1 97 ? 12.095 7.297 -3.409 1.00 77.19 97 ARG A N 1
ATOM 806 C CA . ARG A 1 97 ? 13.249 8.124 -3.783 1.00 77.19 97 ARG A CA 1
ATOM 807 C C . ARG A 1 97 ? 13.476 8.090 -5.292 1.00 77.19 97 ARG A C 1
ATOM 809 O O . ARG A 1 97 ? 13.631 9.149 -5.889 1.00 77.19 97 ARG A O 1
ATOM 816 N N . ARG A 1 98 ? 13.436 6.905 -5.902 1.00 72.50 98 ARG A N 1
ATOM 817 C CA . ARG A 1 98 ? 13.543 6.722 -7.357 1.00 72.50 98 ARG A CA 1
ATOM 818 C C . ARG A 1 98 ? 12.445 7.484 -8.094 1.00 72.50 98 ARG A C 1
ATOM 820 O O . ARG A 1 98 ? 12.742 8.247 -9.004 1.00 72.50 98 ARG A O 1
ATOM 827 N N . ALA A 1 99 ? 11.202 7.380 -7.629 1.00 71.25 99 ALA A N 1
ATOM 828 C CA . ALA A 1 99 ? 10.091 8.139 -8.195 1.00 71.25 99 ALA A CA 1
ATOM 829 C C . ALA A 1 99 ? 10.263 9.661 -8.063 1.00 71.25 99 ALA A C 1
ATOM 831 O O . ALA A 1 99 ? 9.910 10.406 -8.972 1.00 71.25 99 ALA A O 1
ATOM 832 N N . TRP A 1 100 ? 10.818 10.138 -6.944 1.00 72.94 100 TRP A N 1
ATOM 833 C CA . TRP A 1 100 ? 11.130 11.558 -6.758 1.00 72.94 100 TRP A CA 1
ATOM 834 C C . TRP A 1 100 ? 12.217 12.046 -7.725 1.00 72.94 100 TRP A C 1
ATOM 836 O O . TRP A 1 100 ? 12.080 13.127 -8.291 1.00 72.94 100 TRP A O 1
ATOM 846 N N . ILE A 1 101 ? 13.263 11.242 -7.955 1.00 76.19 101 ILE A N 1
ATOM 847 C CA . ILE A 1 101 ? 14.308 11.543 -8.947 1.00 76.19 101 ILE A CA 1
ATOM 848 C C . ILE A 1 101 ? 13.695 11.640 -10.347 1.00 76.19 101 ILE A C 1
ATOM 850 O O . ILE A 1 101 ? 13.909 12.648 -11.013 1.00 76.19 101 ILE A O 1
ATOM 854 N N . ALA A 1 102 ? 12.879 10.660 -10.746 1.00 69.56 102 ALA A N 1
ATOM 855 C CA . ALA A 1 102 ? 12.205 10.661 -12.044 1.00 69.56 102 ALA A CA 1
ATOM 856 C C . ALA A 1 102 ? 11.338 11.920 -12.239 1.00 69.56 102 ALA A C 1
ATOM 858 O O . ALA A 1 102 ? 11.476 12.613 -13.246 1.00 69.56 102 ALA A O 1
ATOM 859 N N . LYS A 1 103 ? 10.526 12.302 -11.236 1.00 68.44 103 LYS A N 1
ATOM 860 C CA . LYS A 1 103 ? 9.738 13.553 -11.285 1.00 68.44 103 LYS A CA 1
ATOM 861 C C . LYS A 1 103 ? 10.613 14.789 -11.489 1.00 68.44 103 LYS A C 1
ATOM 863 O O . LYS A 1 103 ? 10.278 15.649 -12.295 1.00 68.44 103 LYS A O 1
ATOM 868 N N . ASN A 1 104 ? 11.740 14.880 -10.785 1.00 72.56 104 ASN A N 1
ATOM 869 C CA . ASN A 1 104 ? 12.662 16.011 -10.929 1.00 72.56 104 ASN A CA 1
ATOM 870 C C . ASN A 1 104 ? 13.400 16.031 -12.273 1.00 72.56 104 ASN A C 1
ATOM 872 O O . ASN A 1 104 ? 13.890 17.082 -12.675 1.00 72.56 104 ASN A O 1
ATOM 876 N N . GLN A 1 105 ? 13.484 14.892 -12.958 1.00 75.31 105 GLN A N 1
ATOM 877 C CA . GLN A 1 105 ? 14.049 14.771 -14.301 1.00 75.31 105 GLN A CA 1
ATOM 878 C C . GLN A 1 105 ? 13.018 15.042 -15.411 1.00 75.31 105 GLN A C 1
ATOM 880 O O . GLN A 1 105 ? 13.371 14.993 -16.585 1.00 75.31 105 GLN A O 1
ATOM 885 N N . GLY A 1 106 ? 11.774 15.387 -15.055 1.00 62.81 106 GLY A N 1
ATOM 886 C CA . GLY A 1 106 ? 10.734 15.798 -16.002 1.00 62.81 106 GLY A CA 1
ATOM 887 C C . GLY A 1 106 ? 9.655 14.751 -16.273 1.00 62.81 106 GLY A C 1
ATOM 888 O O . GLY A 1 106 ? 8.766 15.025 -17.078 1.00 62.81 106 GLY A O 1
ATOM 889 N N . ALA A 1 107 ? 9.688 13.600 -15.592 1.00 64.38 107 ALA A N 1
ATOM 890 C CA . ALA A 1 107 ? 8.632 12.596 -15.685 1.00 64.38 107 ALA A CA 1
ATOM 891 C C . ALA A 1 107 ? 7.282 13.182 -15.251 1.00 64.38 107 ALA A C 1
ATOM 893 O O . ALA A 1 107 ? 7.119 13.651 -14.112 1.00 64.38 107 ALA A O 1
ATOM 894 N N . LYS A 1 108 ? 6.294 13.132 -16.147 1.00 54.12 108 LYS A N 1
ATOM 895 C CA . LYS A 1 108 ? 4.928 13.554 -15.836 1.00 54.12 108 LYS A CA 1
ATOM 896 C C . LYS A 1 108 ? 4.232 12.446 -15.045 1.00 54.12 108 LYS A C 1
ATOM 898 O O . LYS A 1 108 ? 4.263 11.275 -15.406 1.00 54.12 108 LYS A O 1
ATOM 903 N N . ASN A 1 109 ? 3.629 12.831 -13.922 1.00 53.09 109 ASN A N 1
ATOM 904 C CA . ASN A 1 109 ? 2.724 11.984 -13.143 1.00 53.09 109 ASN A CA 1
ATOM 905 C C . ASN A 1 109 ? 3.299 10.615 -12.700 1.00 53.09 109 AS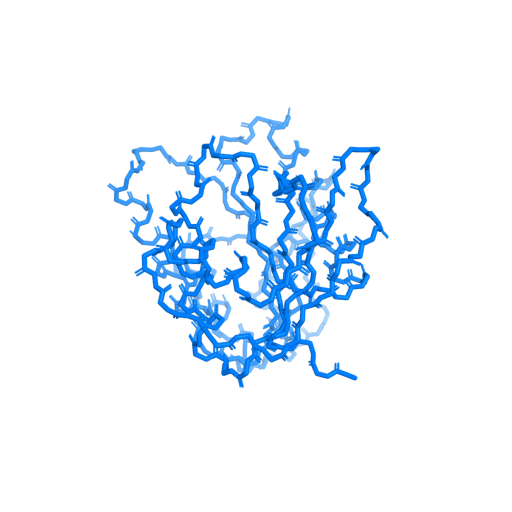N A C 1
ATOM 907 O O . ASN A 1 109 ? 2.657 9.588 -12.871 1.00 53.09 109 ASN A O 1
ATOM 911 N N . VAL A 1 110 ? 4.472 10.593 -12.040 1.00 56.50 110 VAL A N 1
ATOM 912 C CA . VAL A 1 110 ? 5.041 9.334 -11.500 1.00 56.50 110 VAL A CA 1
ATOM 913 C C . VAL A 1 110 ? 4.190 8.732 -10.367 1.00 56.50 110 VAL A C 1
ATOM 915 O O . VAL A 1 110 ? 4.080 9.336 -9.285 1.00 56.50 110 VAL A O 1
ATOM 918 N N . LYS A 1 111 ? 3.655 7.524 -1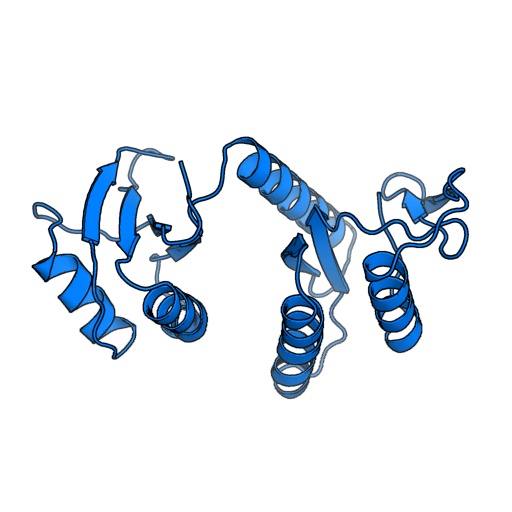0.584 1.00 58.94 111 LYS A N 1
ATOM 919 C CA . LYS A 1 111 ? 2.916 6.698 -9.604 1.00 58.94 111 LYS A CA 1
ATOM 920 C C . LYS A 1 111 ? 3.822 5.608 -9.005 1.00 58.94 111 LYS A C 1
ATOM 922 O O . LYS A 1 111 ? 4.738 5.130 -9.662 1.00 58.94 111 LYS A O 1
ATOM 927 N N . VAL A 1 112 ? 3.596 5.220 -7.741 1.00 56.31 112 VAL A N 1
ATOM 928 C CA . VAL A 1 112 ? 4.457 4.254 -7.017 1.00 56.31 112 VAL A CA 1
ATOM 929 C C . VAL A 1 112 ? 3.650 3.112 -6.404 1.00 56.31 112 VAL A C 1
ATOM 931 O O . VAL A 1 112 ? 2.907 3.324 -5.445 1.00 56.31 112 VAL A O 1
ATOM 934 N N . GLY A 1 113 ? 3.863 1.889 -6.896 1.00 60.19 113 GLY A N 1
ATOM 935 C CA . GLY A 1 113 ? 3.271 0.657 -6.360 1.00 60.19 113 GLY A CA 1
ATOM 936 C C . GLY A 1 113 ? 4.312 -0.239 -5.682 1.00 60.19 113 GLY A C 1
ATOM 937 O O . GLY A 1 113 ? 5.404 -0.410 -6.211 1.00 60.19 113 GLY A O 1
ATOM 938 N N . PHE A 1 114 ? 3.990 -0.826 -4.520 1.00 56.69 114 PHE A N 1
ATOM 939 C CA . PHE A 1 114 ? 4.860 -1.810 -3.855 1.00 56.69 114 PHE A CA 1
ATOM 940 C C . PHE A 1 114 ? 4.121 -3.120 -3.567 1.00 56.69 114 PHE A C 1
ATOM 942 O O . PHE A 1 114 ? 3.167 -3.108 -2.784 1.00 56.69 114 PHE A O 1
ATOM 949 N N . GLY A 1 115 ? 4.592 -4.228 -4.145 1.00 58.06 115 GLY A N 1
ATOM 950 C CA . GLY A 1 115 ? 4.008 -5.569 -4.007 1.00 58.06 115 GLY A CA 1
ATOM 951 C C . GLY A 1 115 ? 4.983 -6.618 -3.453 1.00 58.06 115 GLY A C 1
ATOM 952 O O . GLY A 1 115 ? 6.196 -6.424 -3.453 1.00 58.06 115 GLY A O 1
ATOM 953 N N . ARG A 1 116 ? 4.446 -7.745 -2.970 1.00 52.12 116 ARG A N 1
ATOM 954 C CA . ARG A 1 116 ? 5.210 -8.944 -2.583 1.00 52.12 116 ARG A CA 1
ATOM 955 C C . ARG A 1 116 ? 4.519 -10.160 -3.193 1.00 52.12 116 ARG A C 1
ATOM 957 O O . ARG A 1 116 ? 3.315 -10.323 -2.984 1.00 52.12 116 ARG A O 1
ATOM 964 N N . MET A 1 117 ? 5.221 -10.974 -3.978 1.00 52.47 117 MET A N 1
ATOM 965 C CA . MET A 1 117 ? 4.555 -11.948 -4.846 1.00 52.47 117 MET A CA 1
ATOM 966 C C . MET A 1 117 ? 4.420 -13.336 -4.224 1.00 52.47 117 MET A C 1
ATOM 968 O O . MET A 1 117 ? 5.341 -13.914 -3.652 1.00 52.47 117 MET A O 1
ATOM 972 N N . GLY A 1 118 ? 3.208 -13.854 -4.401 1.00 44.16 118 GLY A N 1
ATOM 973 C CA . GLY A 1 118 ? 2.832 -15.256 -4.264 1.00 44.16 118 GLY A CA 1
ATOM 974 C C . GLY A 1 118 ? 1.452 -15.564 -4.862 1.00 44.16 118 GLY A C 1
ATOM 975 O O . GLY A 1 118 ? 0.949 -16.661 -4.650 1.00 44.16 118 GLY A O 1
ATOM 976 N N . ARG A 1 119 ? 0.793 -14.624 -5.567 1.00 49.47 119 ARG A N 1
ATOM 977 C CA . ARG A 1 119 ? -0.566 -14.815 -6.106 1.00 49.47 119 ARG A CA 1
ATOM 978 C C . ARG A 1 119 ? -0.830 -14.016 -7.385 1.00 49.47 119 ARG A C 1
ATOM 980 O O . ARG A 1 119 ? -0.393 -12.876 -7.507 1.00 49.47 119 ARG A O 1
ATOM 987 N N . ARG A 1 120 ? -1.603 -14.643 -8.282 1.00 53.09 120 ARG A N 1
ATOM 988 C CA . ARG A 1 120 ? -2.191 -14.098 -9.522 1.00 53.09 120 ARG A CA 1
ATOM 989 C C . ARG A 1 120 ? -3.003 -12.820 -9.261 1.00 53.09 120 ARG A C 1
ATOM 991 O O . ARG A 1 120 ? -2.931 -11.882 -10.044 1.00 53.09 120 ARG A O 1
ATOM 998 N N . ASP A 1 121 ? -3.651 -12.773 -8.097 1.00 56.25 121 ASP A N 1
ATOM 999 C CA . ASP A 1 121 ? -4.536 -11.704 -7.633 1.00 56.25 121 ASP A CA 1
ATOM 1000 C C . ASP A 1 121 ? -3.902 -10.305 -7.687 1.00 56.25 121 ASP A C 1
ATOM 1002 O O . ASP A 1 121 ? -4.613 -9.337 -7.903 1.00 56.25 121 ASP A O 1
ATOM 1006 N N . LEU A 1 122 ? -2.583 -10.173 -7.487 1.00 58.50 122 LEU A N 1
ATOM 1007 C CA . LEU A 1 122 ? -1.935 -8.860 -7.379 1.00 58.50 122 LEU A CA 1
ATOM 1008 C C . LEU A 1 122 ? -1.622 -8.243 -8.747 1.00 58.50 122 LEU A C 1
ATOM 1010 O O . LEU A 1 122 ? -1.631 -7.027 -8.874 1.00 58.50 122 LEU A O 1
ATOM 1014 N N . LEU A 1 123 ? -1.373 -9.064 -9.774 1.00 62.12 123 LEU A N 1
ATOM 1015 C CA . LEU A 1 123 ? -1.252 -8.571 -11.150 1.00 62.12 123 LEU A CA 1
ATOM 1016 C C . LEU A 1 123 ? -2.620 -8.159 -11.692 1.00 62.12 123 LEU A C 1
ATOM 1018 O O . LEU A 1 123 ? -2.716 -7.138 -12.358 1.00 62.12 123 LEU A O 1
ATOM 1022 N N . GLU A 1 124 ? -3.670 -8.907 -11.348 1.00 64.06 124 GLU A N 1
ATOM 1023 C CA . GLU A 1 124 ? -5.053 -8.513 -11.627 1.00 64.06 124 GLU A CA 1
ATOM 1024 C C . GLU A 1 124 ? -5.435 -7.240 -10.856 1.00 64.06 124 GLU A C 1
ATOM 1026 O O . GLU A 1 124 ? -6.071 -6.362 -11.421 1.00 64.06 124 GLU A O 1
ATOM 1031 N N . GLU A 1 125 ? -5.009 -7.089 -9.597 1.00 61.41 125 GLU A N 1
ATOM 1032 C CA . GLU A 1 125 ? -5.233 -5.878 -8.794 1.00 61.41 125 GLU A CA 1
ATOM 1033 C C . GLU A 1 125 ? -4.452 -4.674 -9.334 1.00 61.41 125 GLU A C 1
ATOM 1035 O O . GLU A 1 125 ? -4.996 -3.579 -9.359 1.00 61.41 125 GLU A O 1
ATOM 1040 N N . VAL A 1 126 ? -3.218 -4.862 -9.815 1.00 64.56 126 VAL A N 1
ATOM 1041 C CA . VAL A 1 126 ? -2.444 -3.814 -10.502 1.00 64.56 126 VAL A CA 1
ATOM 1042 C C . VAL A 1 126 ? -3.109 -3.429 -11.822 1.00 64.56 126 VAL A C 1
ATOM 1044 O O . VAL A 1 126 ? -3.327 -2.245 -12.049 1.00 64.56 126 VAL A O 1
ATOM 1047 N N . ASP A 1 127 ? -3.470 -4.398 -12.670 1.00 65.69 127 ASP A N 1
ATOM 1048 C CA . ASP A 1 127 ? -4.153 -4.142 -13.950 1.00 65.69 127 ASP A CA 1
ATOM 1049 C C . ASP A 1 127 ? -5.494 -3.433 -13.706 1.00 65.69 127 ASP A C 1
ATOM 1051 O O . ASP A 1 127 ? -5.820 -2.471 -14.396 1.00 65.69 127 ASP A O 1
ATOM 1055 N N . LYS A 1 128 ? -6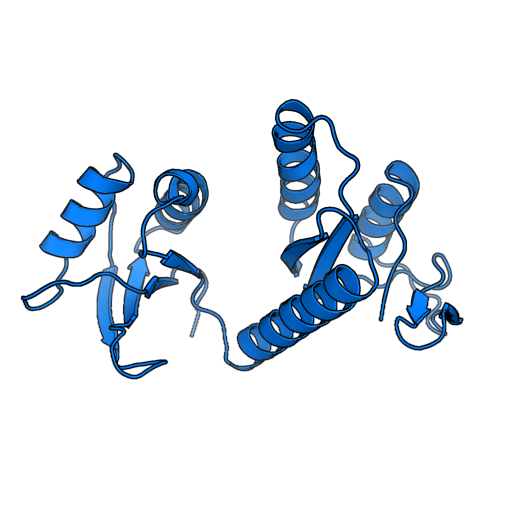.231 -3.836 -12.663 1.00 66.69 128 LYS A N 1
ATOM 1056 C CA . LYS A 1 128 ? -7.480 -3.203 -12.235 1.00 66.69 128 LYS A CA 1
ATOM 1057 C C . LYS A 1 128 ? -7.266 -1.787 -11.698 1.00 66.69 128 LYS A C 1
ATOM 1059 O O . LYS A 1 128 ? -7.974 -0.888 -12.129 1.00 66.69 128 LYS A O 1
ATOM 1064 N N . TRP A 1 129 ? -6.299 -1.579 -10.802 1.00 63.88 129 TRP A N 1
ATOM 1065 C CA . TRP A 1 129 ? -5.992 -0.263 -10.228 1.00 63.88 129 TRP A CA 1
ATOM 1066 C C . TRP A 1 129 ? -5.617 0.744 -11.315 1.00 63.88 129 TRP A C 1
ATOM 1068 O O . TRP A 1 129 ? -5.981 1.908 -11.229 1.00 63.88 129 TRP A O 1
ATOM 1078 N N . LEU A 1 130 ? -4.946 0.276 -12.366 1.00 62.97 130 LEU A N 1
ATOM 1079 C CA . LEU A 1 130 ? -4.615 1.096 -13.524 1.00 62.97 130 LEU A CA 1
ATOM 1080 C C . LEU A 1 130 ? -5.819 1.374 -14.412 1.00 62.97 130 LEU A C 1
ATOM 1082 O O . LEU A 1 130 ? -6.002 2.507 -14.822 1.00 62.97 130 LEU A O 1
ATOM 1086 N N . THR A 1 131 ? -6.654 0.366 -14.662 1.00 63.94 131 THR A N 1
ATOM 1087 C CA . THR A 1 131 ? -7.825 0.511 -15.538 1.00 63.94 131 THR A CA 1
ATOM 1088 C C . THR A 1 131 ? -8.905 1.398 -14.908 1.00 63.94 131 THR A C 1
ATOM 1090 O O . THR A 1 131 ? -9.492 2.218 -15.598 1.00 63.94 131 THR A O 1
ATOM 1093 N N . GLU A 1 132 ? -9.154 1.271 -13.599 1.00 59.34 132 GLU A N 1
ATOM 1094 C CA . GLU A 1 132 ? -10.132 2.108 -12.884 1.00 59.34 132 GLU A CA 1
ATOM 1095 C C . GLU A 1 132 ? -9.658 3.565 -12.725 1.00 59.34 132 GLU A C 1
ATOM 1097 O O . GLU A 1 132 ? -10.489 4.461 -12.637 1.00 59.34 132 GLU A O 1
ATOM 1102 N N . GLU A 1 133 ? -8.344 3.823 -12.693 1.00 52.38 133 GLU A N 1
ATOM 1103 C CA . GLU A 1 133 ? -7.797 5.185 -12.565 1.00 52.38 133 GLU A CA 1
ATOM 1104 C C . GLU A 1 133 ? -7.485 5.860 -13.914 1.00 52.38 133 GLU A C 1
ATOM 1106 O O . GLU A 1 133 ? -7.458 7.087 -13.972 1.00 52.38 133 GLU A O 1
ATOM 1111 N N . GLU A 1 134 ? -7.274 5.102 -14.998 1.00 52.22 134 GLU A N 1
ATOM 1112 C CA . GLU A 1 134 ? -7.181 5.625 -16.377 1.00 52.22 134 GLU A CA 1
ATOM 1113 C C . GLU A 1 134 ? -8.509 6.270 -16.833 1.00 52.22 134 GLU A C 1
ATOM 1115 O O . GLU A 1 134 ? -8.495 7.161 -17.675 1.00 52.22 134 GLU A O 1
ATOM 1120 N N . GLU A 1 135 ? -9.652 5.880 -16.252 1.00 49.56 135 GLU A N 1
ATOM 1121 C CA . GLU A 1 135 ? -10.955 6.517 -16.511 1.00 49.56 135 GLU A CA 1
ATOM 1122 C C . GLU A 1 135 ? -11.131 7.880 -15.799 1.00 49.56 135 GLU A C 1
ATOM 1124 O O . GLU A 1 135 ? -12.033 8.636 -16.160 1.00 49.56 135 GLU A O 1
ATOM 1129 N N . GLU A 1 136 ? -10.281 8.226 -14.817 1.00 48.72 136 GLU A N 1
ATOM 1130 C CA . GLU A 1 136 ? -10.372 9.482 -14.044 1.00 48.72 136 GLU A CA 1
ATOM 1131 C C . GLU A 1 136 ? -9.345 10.568 -14.450 1.00 48.72 136 GLU A C 1
ATOM 1133 O O . GLU A 1 136 ? -9.535 11.732 -14.087 1.00 48.72 136 GLU A O 1
ATOM 1138 N N . GLU A 1 137 ? -8.284 10.251 -15.207 1.00 46.62 137 GLU A N 1
ATOM 1139 C CA . GLU A 1 137 ? -7.236 11.213 -15.614 1.00 46.62 137 GLU A CA 1
ATOM 1140 C C . GLU A 1 137 ? -6.924 11.143 -17.128 1.00 46.62 137 GLU A C 1
ATOM 1142 O O . GLU A 1 137 ? -6.524 10.105 -17.642 1.00 46.62 137 GLU A O 1
ATOM 1147 N N . GLU A 1 138 ? -7.043 12.275 -17.844 1.00 45.09 138 GLU A N 1
ATOM 1148 C CA . GLU A 1 138 ? -6.782 12.397 -19.298 1.00 45.09 138 GLU A CA 1
ATOM 1149 C C . GLU A 1 138 ? -5.281 12.471 -19.685 1.00 45.09 138 GLU A C 1
ATOM 1151 O O . GLU A 1 138 ? -4.957 12.574 -20.869 1.00 45.09 138 GLU A O 1
ATOM 1156 N N . GLU A 1 139 ? -4.340 12.433 -18.731 1.00 50.09 139 GLU A N 1
ATOM 1157 C CA . GLU A 1 139 ? -2.902 12.596 -19.008 1.00 50.09 139 GLU A CA 1
ATOM 1158 C C . GLU A 1 139 ? -2.095 11.297 -18.857 1.00 50.09 139 GLU A C 1
ATOM 1160 O O . GLU A 1 139 ? -2.201 10.587 -17.856 1.00 50.09 139 GLU A O 1
ATOM 1165 N N . GLU A 1 140 ? -1.200 11.041 -19.821 1.00 52.00 140 GLU A N 1
ATOM 1166 C CA . GLU A 1 140 ? -0.186 9.982 -19.744 1.00 52.00 140 GLU A CA 1
ATOM 1167 C C . GLU A 1 140 ? 0.596 10.083 -18.421 1.00 52.00 140 GLU A C 1
ATOM 1169 O O . GLU A 1 140 ? 1.195 11.116 -18.100 1.00 52.00 140 GLU A O 1
ATOM 1174 N N . SER A 1 141 ? 0.577 9.003 -17.636 1.00 52.97 141 SER A N 1
ATOM 1175 C CA . SER A 1 141 ? 1.261 8.920 -16.345 1.00 52.97 141 SER A CA 1
ATOM 1176 C C . SER A 1 141 ? 2.337 7.841 -16.369 1.00 52.97 141 SER A C 1
ATOM 1178 O O . SER A 1 141 ? 2.115 6.724 -16.834 1.00 52.97 141 SER A O 1
ATOM 1180 N N . GLU A 1 142 ? 3.529 8.166 -15.869 1.00 59.84 142 GLU A N 1
ATOM 1181 C CA . GLU A 1 142 ? 4.595 7.177 -15.711 1.00 59.84 142 GLU A CA 1
ATOM 1182 C C . GLU A 1 142 ? 4.365 6.349 -14.435 1.00 59.84 142 GLU A C 1
ATOM 1184 O O . GLU A 1 142 ? 4.230 6.875 -13.330 1.00 59.84 142 GLU A O 1
ATOM 1189 N N . LEU A 1 143 ? 4.335 5.021 -14.541 1.00 62.84 143 LEU A N 1
ATOM 1190 C CA . LEU A 1 143 ? 4.098 4.138 -13.399 1.00 62.84 143 LEU A CA 1
ATOM 1191 C C . LEU A 1 143 ? 5.375 3.394 -12.998 1.00 62.84 143 LEU A C 1
ATOM 1193 O O . LEU A 1 143 ? 5.893 2.572 -13.748 1.00 62.84 143 LEU A O 1
ATOM 1197 N N . LEU A 1 144 ? 5.829 3.608 -11.762 1.00 65.06 144 LEU A N 1
ATOM 1198 C CA . LEU A 1 144 ? 6.933 2.866 -11.162 1.00 65.06 144 LEU A CA 1
ATOM 1199 C C . LEU A 1 144 ? 6.403 1.806 -10.187 1.00 65.06 144 LEU A C 1
ATOM 1201 O O . LEU A 1 144 ? 5.973 2.101 -9.066 1.00 65.06 144 LEU A O 1
ATOM 1205 N N . ILE A 1 145 ? 6.476 0.542 -10.593 1.00 66.56 145 ILE A N 1
ATOM 1206 C CA . ILE A 1 145 ? 6.124 -0.605 -9.753 1.00 66.56 145 ILE A CA 1
ATOM 1207 C C . ILE A 1 145 ? 7.409 -1.264 -9.241 1.00 66.56 145 ILE A C 1
ATOM 1209 O O . ILE A 1 145 ? 8.261 -1.667 -10.024 1.00 66.56 145 ILE A O 1
ATOM 1213 N N . GLY A 1 146 ? 7.541 -1.422 -7.923 1.00 65.88 146 GLY A N 1
ATOM 1214 C CA . GLY A 1 146 ? 8.672 -2.113 -7.298 1.00 65.88 146 GLY A CA 1
ATOM 1215 C C . GLY A 1 146 ? 8.231 -3.147 -6.268 1.00 65.88 146 GLY A C 1
ATOM 1216 O O . GLY A 1 146 ? 7.090 -3.148 -5.815 1.00 65.88 146 GLY A O 1
ATOM 1217 N N . GLY A 1 147 ? 9.120 -4.062 -5.892 1.00 67.81 147 GLY A N 1
ATOM 1218 C CA . GLY A 1 147 ? 8.805 -5.083 -4.893 1.00 67.81 147 GLY A CA 1
ATOM 1219 C C . GLY A 1 147 ? 9.609 -6.365 -5.038 1.00 67.81 147 GLY A C 1
ATOM 1220 O O . GLY A 1 147 ? 10.402 -6.520 -5.964 1.00 67.81 147 GLY A O 1
ATOM 1221 N N . ASP A 1 148 ? 9.375 -7.294 -4.117 1.00 65.75 148 ASP A N 1
ATOM 1222 C CA . ASP A 1 148 ? 9.887 -8.661 -4.204 1.00 65.75 148 ASP A CA 1
ATOM 1223 C C . ASP A 1 148 ? 8.883 -9.503 -4.996 1.00 65.75 148 ASP A C 1
ATOM 1225 O O . ASP A 1 148 ? 7.900 -10.027 -4.457 1.00 65.75 148 ASP A O 1
ATOM 1229 N N . TRP A 1 149 ? 9.101 -9.548 -6.310 1.00 68.50 149 TRP A N 1
ATOM 1230 C CA . TRP A 1 149 ? 8.224 -10.247 -7.243 1.00 68.50 149 TRP A CA 1
ATOM 1231 C C . TRP A 1 149 ? 8.540 -11.737 -7.350 1.00 68.50 149 TRP A C 1
ATOM 1233 O O . TRP A 1 149 ? 7.758 -12.476 -7.934 1.00 68.50 149 TRP A O 1
ATOM 1243 N N . ASN A 1 150 ? 9.678 -12.202 -6.820 1.00 71.31 150 ASN A N 1
ATOM 1244 C CA . ASN A 1 150 ? 10.165 -13.575 -7.009 1.00 71.31 150 ASN A CA 1
ATOM 1245 C C . ASN A 1 150 ? 9.992 -14.088 -8.464 1.00 71.31 150 ASN A C 1
ATOM 1247 O O . ASN A 1 150 ? 9.746 -15.270 -8.719 1.00 71.31 150 ASN A O 1
ATOM 1251 N N . ALA A 1 151 ? 10.052 -13.164 -9.424 1.00 75.00 151 ALA A N 1
ATOM 1252 C CA . ALA A 1 151 ? 9.766 -13.389 -10.825 1.00 75.00 151 ALA A CA 1
ATOM 1253 C C . ALA A 1 151 ? 11.106 -13.562 -11.528 1.00 75.00 151 ALA A C 1
ATOM 1255 O O . ALA A 1 151 ? 11.941 -12.659 -11.539 1.00 75.00 151 ALA A O 1
ATOM 1256 N N . ARG A 1 152 ? 11.323 -14.748 -12.093 1.00 80.94 152 ARG A N 1
ATOM 1257 C CA . ARG A 1 152 ? 12.470 -15.020 -12.953 1.00 80.94 152 ARG A CA 1
ATOM 1258 C C . ARG A 1 152 ? 11.983 -14.789 -14.370 1.00 80.94 152 ARG A C 1
ATOM 1260 O O . ARG A 1 152 ? 11.160 -15.556 -14.855 1.00 80.94 152 ARG A O 1
ATOM 1267 N N . ILE A 1 153 ? 12.425 -13.694 -14.975 1.00 83.12 153 ILE A N 1
ATOM 1268 C CA . ILE A 1 153 ? 12.012 -13.259 -16.320 1.00 83.12 153 ILE A CA 1
ATOM 1269 C C . ILE A 1 153 ? 12.995 -13.717 -17.407 1.00 83.12 153 ILE A C 1
ATOM 1271 O O . ILE A 1 153 ? 12.817 -13.399 -18.577 1.00 83.12 153 ILE A O 1
ATOM 1275 N N . GLY A 1 154 ? 14.018 -14.495 -17.036 1.00 84.88 154 GLY A N 1
ATOM 1276 C CA . GLY A 1 154 ? 15.039 -14.977 -17.961 1.00 84.88 154 GLY A CA 1
ATOM 1277 C C . GLY A 1 154 ? 15.696 -13.842 -18.759 1.00 84.88 154 GLY A C 1
ATOM 1278 O O . GLY A 1 154 ? 15.803 -12.710 -18.287 1.00 84.88 154 GLY A O 1
ATOM 1279 N N . ARG A 1 155 ? 16.067 -14.139 -20.009 1.00 83.12 155 ARG A N 1
ATOM 1280 C CA . ARG A 1 155 ? 16.546 -13.167 -21.012 1.00 83.12 155 ARG A CA 1
ATOM 1281 C C . ARG A 1 155 ? 15.417 -12.540 -21.834 1.00 83.12 155 ARG A C 1
ATOM 1283 O O . ARG A 1 155 ? 15.688 -11.969 -22.879 1.00 83.12 155 ARG A O 1
ATOM 1290 N N . GLU A 1 156 ? 14.166 -12.667 -21.401 1.00 79.38 156 GLU A N 1
ATOM 1291 C CA . GLU A 1 156 ? 13.002 -12.254 -22.200 1.00 79.38 156 GLU A CA 1
ATOM 1292 C C . GLU A 1 156 ? 12.710 -10.749 -22.106 1.00 79.38 156 GLU A C 1
ATOM 1294 O O . GLU A 1 156 ? 11.913 -10.225 -22.877 1.00 79.38 156 GLU A O 1
ATOM 1299 N N . ALA A 1 157 ? 13.359 -10.030 -21.184 1.00 71.56 157 ALA A N 1
ATOM 1300 C CA . ALA A 1 157 ? 13.264 -8.578 -21.099 1.00 71.56 157 ALA A CA 1
ATOM 1301 C C . ALA A 1 157 ? 14.612 -7.944 -20.749 1.00 71.56 157 ALA A C 1
ATOM 1303 O O . ALA A 1 157 ? 15.334 -8.410 -19.861 1.00 71.56 157 ALA A O 1
ATOM 1304 N N . SER A 1 158 ? 14.930 -6.850 -21.443 1.00 71.25 158 SER A N 1
ATOM 1305 C CA . SER A 1 158 ? 16.032 -5.975 -21.068 1.00 71.25 158 SER A CA 1
ATOM 1306 C C . SER A 1 158 ? 15.632 -5.145 -19.860 1.00 71.25 158 SER A C 1
ATOM 1308 O O . SER A 1 158 ? 14.522 -4.618 -19.794 1.00 71.25 158 SER A O 1
ATOM 1310 N N . VAL A 1 159 ? 16.568 -4.987 -18.944 1.00 70.31 159 VAL A N 1
ATOM 1311 C CA . VAL A 1 159 ? 16.437 -4.148 -17.769 1.00 70.31 159 VAL A CA 1
ATOM 1312 C C . VAL A 1 159 ? 17.239 -2.875 -18.011 1.00 70.31 159 VAL A C 1
ATOM 1314 O O . VAL A 1 159 ? 18.432 -2.952 -18.294 1.00 70.31 159 VAL A O 1
ATOM 1317 N N . GLU A 1 160 ? 16.607 -1.713 -17.919 1.00 71.31 160 GLU A N 1
ATOM 1318 C CA . GLU A 1 160 ? 17.286 -0.425 -18.075 1.00 71.31 160 GLU A CA 1
ATOM 1319 C C . GLU A 1 160 ? 17.852 0.063 -16.734 1.00 71.31 160 GLU A C 1
ATOM 1321 O O . GLU A 1 160 ? 17.192 0.002 -15.690 1.00 71.31 160 GLU A O 1
ATOM 1326 N N . GLU A 1 161 ? 19.099 0.540 -16.749 1.00 64.44 161 GLU A N 1
ATOM 1327 C CA . GLU A 1 161 ? 19.684 1.248 -15.614 1.00 64.44 161 GLU A CA 1
ATOM 1328 C C . GLU A 1 161 ? 19.231 2.706 -15.595 1.00 64.44 161 GLU A C 1
ATOM 1330 O O . GLU A 1 161 ? 19.532 3.485 -16.499 1.00 64.44 161 GLU A O 1
ATOM 1335 N N . ILE A 1 162 ? 18.583 3.105 -14.501 1.00 57.09 162 ILE A N 1
ATOM 1336 C CA . ILE A 1 162 ? 18.035 4.460 -14.324 1.00 57.09 162 ILE A CA 1
ATOM 1337 C C . ILE A 1 162 ? 19.125 5.542 -14.441 1.00 57.09 162 ILE A C 1
ATOM 1339 O O . ILE A 1 162 ? 18.856 6.650 -14.892 1.00 57.09 162 ILE A O 1
ATOM 1343 N N . ASN A 1 163 ? 20.364 5.237 -14.040 1.00 52.28 163 ASN A N 1
ATOM 1344 C CA . ASN A 1 163 ? 21.426 6.241 -13.949 1.00 52.28 163 ASN A CA 1
ATOM 1345 C C . ASN A 1 163 ? 22.126 6.544 -15.281 1.00 52.28 163 ASN A C 1
ATOM 1347 O O . ASN A 1 163 ? 22.768 7.587 -15.372 1.00 52.28 163 ASN A O 1
ATOM 1351 N N . ASN A 1 164 ? 22.040 5.660 -16.281 1.00 62.12 164 ASN A N 1
ATOM 1352 C CA . ASN A 1 164 ? 22.791 5.824 -17.533 1.00 62.12 164 ASN A CA 1
ATOM 1353 C C . ASN A 1 164 ? 22.026 5.379 -18.795 1.00 62.12 164 ASN A C 1
ATOM 1355 O O . ASN A 1 164 ? 22.559 5.489 -19.895 1.00 62.12 164 ASN A O 1
ATOM 1359 N N . GLY A 1 165 ? 20.798 4.861 -18.656 1.00 64.38 165 GLY A N 1
ATOM 1360 C CA . GLY A 1 165 ? 19.975 4.375 -19.772 1.00 64.38 165 GLY A CA 1
ATOM 1361 C C . GLY A 1 165 ? 20.493 3.090 -20.426 1.00 64.38 165 GLY A C 1
ATOM 1362 O O . GLY A 1 165 ? 19.987 2.674 -21.467 1.00 64.38 165 GLY A O 1
ATOM 1363 N N . GLU A 1 166 ? 21.511 2.451 -19.845 1.00 71.88 166 GLU A N 1
ATOM 1364 C CA . GLU A 1 166 ? 22.081 1.225 -20.392 1.00 71.88 166 GLU A CA 1
ATOM 1365 C C . GLU A 1 166 ? 21.133 0.041 -20.186 1.00 71.88 166 GLU A C 1
ATOM 1367 O O . GLU A 1 166 ? 20.632 -0.211 -19.087 1.00 71.88 166 GLU A O 1
ATOM 1372 N N . LYS A 1 167 ? 20.907 -0.711 -21.266 1.00 77.06 167 LYS A N 1
ATOM 1373 C CA . LYS A 1 167 ? 20.137 -1.955 -21.248 1.00 77.06 167 LYS A CA 1
ATOM 1374 C C . LYS A 1 167 ? 21.042 -3.111 -20.856 1.00 77.06 167 LYS A C 1
ATOM 1376 O O . LYS A 1 167 ? 21.970 -3.456 -21.584 1.00 77.06 167 LYS A O 1
ATOM 1381 N N . ARG A 1 168 ? 20.715 -3.768 -19.750 1.00 74.50 168 ARG A N 1
ATOM 1382 C CA . ARG A 1 168 ? 21.319 -5.031 -19.319 1.00 74.50 168 ARG A CA 1
ATOM 1383 C C . ARG A 1 168 ? 20.325 -6.173 -19.468 1.00 74.50 168 ARG A C 1
ATOM 1385 O O . ARG A 1 168 ? 19.118 -5.988 -19.353 1.00 74.50 168 ARG A O 1
ATOM 1392 N N . TRP A 1 169 ? 20.837 -7.371 -19.696 1.00 77.69 169 TRP A N 1
ATOM 1393 C CA . TRP A 1 169 ? 20.029 -8.585 -19.771 1.00 77.69 169 TRP A CA 1
ATOM 1394 C C . TRP A 1 169 ? 20.357 -9.481 -18.588 1.00 77.69 169 TRP A C 1
ATOM 1396 O O . TRP A 1 169 ? 21.500 -9.515 -18.131 1.00 77.69 169 TRP A O 1
ATOM 1406 N N . SER A 1 170 ? 19.361 -10.213 -18.093 1.00 77.12 170 SER A N 1
ATOM 1407 C CA . SER A 1 170 ? 19.618 -11.236 -17.083 1.00 77.12 170 SER A CA 1
ATOM 1408 C C . SER A 1 170 ? 20.531 -12.321 -17.657 1.00 77.12 170 SER A C 1
ATOM 1410 O O . SER A 1 170 ? 20.312 -12.809 -18.765 1.00 77.12 170 SER A O 1
ATOM 1412 N N . GLU A 1 171 ? 21.537 -12.751 -16.901 1.00 78.75 171 GLU A N 1
ATOM 1413 C CA . GLU A 1 171 ? 22.308 -13.943 -17.273 1.00 78.75 171 GLU A CA 1
ATOM 1414 C C . GLU A 1 171 ? 21.485 -15.223 -17.093 1.00 78.75 171 GLU A C 1
ATOM 1416 O O . GLU A 1 171 ? 21.682 -16.192 -17.835 1.00 78.75 171 GLU A O 1
ATOM 1421 N N . ASP A 1 172 ? 20.541 -15.192 -16.146 1.00 79.38 172 ASP A N 1
ATOM 1422 C CA . ASP A 1 172 ? 19.599 -16.268 -15.868 1.00 79.38 172 ASP A CA 1
ATOM 1423 C C . ASP A 1 172 ? 18.707 -16.516 -17.085 1.00 79.38 172 ASP A C 1
ATOM 1425 O O . ASP A 1 172 ? 18.114 -15.596 -17.646 1.00 79.38 172 ASP A O 1
ATOM 1429 N N . THR A 1 173 ? 18.607 -17.776 -17.489 1.00 84.62 173 THR A N 1
ATOM 1430 C CA . THR A 1 173 ? 17.790 -18.213 -18.629 1.00 84.62 173 THR A CA 1
ATOM 1431 C C . THR A 1 173 ? 16.433 -18.752 -18.190 1.00 84.62 173 THR A C 1
ATOM 1433 O O . THR A 1 173 ? 15.558 -18.977 -19.023 1.00 84.62 173 THR A O 1
ATOM 1436 N N . VAL A 1 174 ? 16.231 -18.964 -16.887 1.00 87.94 174 VAL A N 1
ATOM 1437 C CA . VAL A 1 174 ? 15.008 -19.566 -16.368 1.00 87.94 174 VAL A CA 1
ATOM 1438 C C . VAL A 1 174 ? 13.892 -18.530 -16.317 1.00 87.94 174 VAL A C 1
ATOM 1440 O O . VAL A 1 174 ? 14.027 -17.482 -15.686 1.00 87.94 174 VAL A O 1
ATOM 1443 N N . VAL A 1 175 ? 12.749 -18.883 -16.908 1.00 87.44 175 VAL A N 1
ATOM 1444 C CA . VAL A 1 175 ? 11.497 -18.138 -16.754 1.00 87.44 175 VAL A CA 1
ATOM 1445 C C . VAL A 1 175 ? 10.519 -18.953 -15.911 1.00 87.44 175 VAL A C 1
ATOM 1447 O O . VAL A 1 175 ? 10.056 -20.015 -16.342 1.00 87.44 175 VAL A O 1
ATOM 1450 N N . ASN A 1 176 ? 10.197 -18.478 -14.705 1.00 85.31 176 ASN A N 1
ATOM 1451 C CA . ASN A 1 176 ? 9.195 -19.123 -13.850 1.00 85.31 176 ASN A CA 1
ATOM 1452 C C . ASN A 1 176 ? 7.772 -18.638 -14.185 1.00 85.31 176 ASN A C 1
ATOM 1454 O O . ASN A 1 176 ? 7.576 -17.750 -15.013 1.00 85.31 176 ASN A O 1
ATOM 1458 N N . ARG A 1 177 ? 6.750 -19.254 -13.576 1.00 81.94 177 ARG A N 1
ATOM 1459 C CA . ARG A 1 177 ? 5.338 -18.936 -13.856 1.00 81.94 177 ARG A CA 1
ATOM 1460 C C . ARG A 1 177 ? 5.026 -17.459 -13.611 1.00 81.94 177 ARG A C 1
ATOM 1462 O O . ARG A 1 177 ? 4.365 -16.831 -14.431 1.00 81.94 177 ARG A O 1
ATOM 1469 N N . GLU A 1 178 ? 5.508 -16.923 -12.499 1.00 79.44 178 GLU A N 1
ATOM 1470 C CA . GLU A 1 178 ? 5.362 -15.523 -12.109 1.00 79.44 178 GLU A CA 1
ATOM 1471 C C . GLU A 1 178 ? 6.050 -14.591 -13.115 1.00 79.44 178 GLU A C 1
ATOM 1473 O O . GLU A 1 178 ? 5.462 -13.591 -13.518 1.00 79.44 178 GLU A O 1
ATOM 1478 N N . GLY A 1 179 ? 7.242 -14.966 -13.590 1.00 81.94 179 GLY A N 1
ATOM 1479 C CA . GLY A 1 179 ? 7.965 -14.268 -14.649 1.00 81.94 179 GLY A CA 1
ATOM 1480 C C . GLY A 1 179 ? 7.198 -14.205 -15.965 1.00 81.94 179 GLY A C 1
ATOM 1481 O O . GLY A 1 179 ? 7.139 -13.139 -16.563 1.00 81.94 179 GLY A O 1
ATOM 1482 N N . ARG A 1 180 ? 6.538 -15.294 -16.387 1.00 84.19 180 ARG A N 1
ATOM 1483 C CA . ARG A 1 180 ? 5.695 -15.284 -17.601 1.00 84.19 180 ARG A CA 1
ATOM 1484 C C . ARG A 1 180 ? 4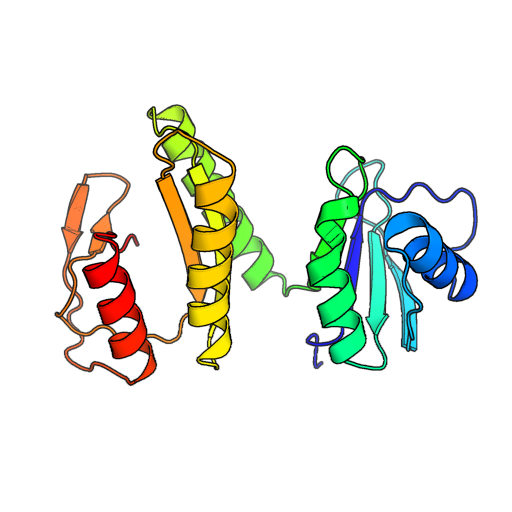.543 -14.291 -17.489 1.00 84.19 180 ARG A C 1
ATOM 1486 O O . ARG A 1 180 ? 4.357 -13.482 -18.383 1.00 84.19 180 ARG A O 1
ATOM 1493 N N . LEU A 1 181 ? 3.821 -14.308 -16.367 1.00 79.62 181 LEU A N 1
ATOM 1494 C CA . LEU A 1 181 ? 2.710 -13.375 -16.139 1.00 79.62 181 LEU A CA 1
ATOM 1495 C C . LEU A 1 181 ? 3.179 -11.914 -16.115 1.00 79.62 181 LEU A C 1
ATOM 1497 O O . LEU A 1 181 ? 2.487 -11.031 -16.614 1.00 79.62 181 LEU A O 1
ATOM 1501 N N . MET A 1 182 ? 4.350 -11.660 -15.529 1.00 78.12 182 MET A N 1
ATOM 1502 C CA . MET A 1 182 ? 4.959 -10.334 -15.520 1.00 78.12 182 MET A CA 1
ATOM 1503 C C . MET A 1 182 ? 5.352 -9.887 -16.935 1.00 78.12 182 MET A C 1
ATOM 1505 O O . MET A 1 182 ? 5.034 -8.763 -17.311 1.00 78.12 182 MET A O 1
ATOM 1509 N N . LEU A 1 183 ? 5.986 -10.757 -17.726 1.00 82.56 183 LEU A N 1
ATOM 1510 C CA . LEU A 1 183 ? 6.351 -10.475 -19.119 1.00 82.56 183 LEU A CA 1
ATOM 1511 C C . LEU A 1 183 ? 5.121 -10.199 -19.991 1.00 82.56 183 LEU A C 1
ATOM 1513 O O . LEU A 1 183 ? 5.136 -9.248 -20.765 1.00 82.56 183 LEU A O 1
ATOM 1517 N N . ASP A 1 184 ? 4.044 -10.970 -19.827 1.00 82.31 184 ASP A N 1
ATOM 1518 C CA . ASP A 1 184 ? 2.784 -10.742 -20.542 1.00 82.31 184 ASP A CA 1
ATOM 1519 C C . ASP A 1 184 ? 2.226 -9.341 -20.252 1.00 82.31 184 ASP A C 1
ATOM 1521 O O . ASP A 1 184 ? 1.814 -8.636 -21.172 1.00 82.31 184 ASP A O 1
ATOM 1525 N N . LEU A 1 185 ? 2.248 -8.907 -18.985 1.00 76.00 185 LEU A N 1
ATOM 1526 C CA . LEU A 1 185 ? 1.780 -7.576 -18.593 1.00 76.00 185 LEU A CA 1
ATOM 1527 C C . LEU A 1 185 ? 2.687 -6.464 -19.138 1.00 76.00 185 LEU A C 1
ATOM 1529 O O . LEU A 1 185 ? 2.180 -5.481 -19.678 1.00 76.00 185 LEU A O 1
ATOM 1533 N N . ILE A 1 186 ? 4.009 -6.642 -19.033 1.00 78.75 186 ILE A N 1
ATOM 1534 C CA . ILE A 1 186 ? 5.009 -5.711 -19.573 1.00 78.75 186 ILE A CA 1
ATOM 1535 C C . ILE A 1 186 ? 4.787 -5.519 -21.074 1.00 78.75 186 ILE A C 1
ATOM 1537 O O . ILE A 1 186 ? 4.661 -4.387 -21.534 1.00 78.75 186 ILE A O 1
ATOM 1541 N N . ASN A 1 187 ? 4.662 -6.617 -21.823 1.00 79.38 187 ASN A N 1
ATOM 1542 C CA . ASN A 1 187 ? 4.455 -6.592 -23.269 1.00 79.38 187 ASN A CA 1
ATOM 1543 C C . ASN A 1 187 ? 3.095 -5.992 -23.646 1.00 79.38 187 ASN A C 1
ATOM 1545 O O . ASN A 1 187 ? 3.026 -5.167 -24.554 1.00 79.38 187 ASN A O 1
ATOM 1549 N N . LYS A 1 188 ? 2.018 -6.359 -22.936 1.00 78.25 188 LYS A N 1
ATOM 1550 C CA . LYS A 1 188 ? 0.663 -5.825 -23.161 1.00 78.25 188 LYS A CA 1
ATOM 1551 C C . LYS A 1 188 ? 0.615 -4.303 -23.007 1.00 78.25 188 LYS A C 1
ATOM 1553 O O . LYS A 1 188 ? -0.128 -3.650 -23.732 1.00 78.25 188 LYS A O 1
ATOM 1558 N N . ARG A 1 189 ? 1.360 -3.753 -22.045 1.00 72.69 189 ARG A N 1
ATOM 1559 C CA . ARG A 1 189 ? 1.311 -2.330 -21.671 1.00 72.69 189 ARG A CA 1
ATOM 1560 C C . ARG A 1 189 ? 2.487 -1.505 -22.213 1.00 72.69 189 ARG A C 1
ATOM 1562 O O . ARG A 1 189 ? 2.513 -0.300 -21.997 1.00 72.69 189 ARG A O 1
ATOM 1569 N N . GLY A 1 190 ? 3.452 -2.128 -22.894 1.00 73.38 190 GLY A N 1
ATOM 1570 C CA . GLY A 1 190 ? 4.656 -1.453 -23.393 1.00 73.38 190 GLY A CA 1
ATOM 1571 C C . GLY A 1 190 ? 5.586 -0.949 -22.283 1.00 73.38 190 GLY A C 1
ATOM 1572 O O . GLY A 1 190 ? 6.250 0.070 -22.451 1.00 73.38 190 GLY A O 1
ATOM 1573 N N . TRP A 1 191 ? 5.606 -1.619 -21.130 1.00 77.19 191 TRP A N 1
ATOM 1574 C CA . TRP A 1 191 ? 6.420 -1.204 -19.986 1.00 77.19 191 TRP A CA 1
ATOM 1575 C C . TRP A 1 191 ? 7.889 -1.596 -20.134 1.00 77.19 191 TRP A C 1
ATOM 1577 O O . TRP A 1 191 ? 8.266 -2.433 -20.951 1.00 77.19 191 TRP A O 1
ATOM 1587 N N . ILE A 1 192 ? 8.723 -1.003 -19.284 1.00 73.62 192 ILE A N 1
ATOM 1588 C CA . ILE A 1 192 ? 10.157 -1.270 -19.213 1.00 73.62 192 ILE A CA 1
ATOM 1589 C C . ILE A 1 192 ? 10.487 -1.765 -17.804 1.00 73.62 192 ILE A C 1
ATOM 1591 O O . ILE A 1 192 ? 9.938 -1.282 -16.812 1.00 73.62 192 ILE A O 1
ATOM 1595 N N . VAL A 1 193 ? 11.386 -2.745 -17.707 1.00 75.00 193 VAL A N 1
ATOM 1596 C CA . VAL A 1 193 ? 11.898 -3.224 -16.420 1.00 75.00 193 VAL A CA 1
ATOM 1597 C C . VAL A 1 193 ? 13.082 -2.360 -16.009 1.00 75.00 193 VAL A C 1
ATOM 1599 O O . VAL A 1 193 ? 14.025 -2.193 -16.777 1.00 75.00 193 VAL A O 1
ATOM 1602 N N . LEU A 1 194 ? 13.058 -1.844 -14.784 1.00 73.50 194 LEU A N 1
ATOM 1603 C CA . LEU A 1 194 ? 14.150 -1.060 -14.206 1.00 73.50 194 LEU A CA 1
ATOM 1604 C C . LEU A 1 194 ? 14.825 -1.844 -13.078 1.00 73.50 194 LEU A C 1
ATOM 1606 O O . LEU A 1 194 ? 14.161 -2.598 -12.363 1.00 73.50 194 LEU A O 1
ATOM 1610 N N . ASN A 1 195 ? 16.128 -1.637 -12.883 1.00 64.50 195 ASN A N 1
ATOM 1611 C CA . ASN A 1 195 ? 16.882 -2.199 -11.750 1.00 64.50 195 ASN A CA 1
ATOM 1612 C C . ASN A 1 195 ? 17.725 -1.122 -11.073 1.00 64.50 195 ASN A C 1
ATOM 1614 O O . ASN A 1 195 ? 18.491 -0.456 -11.801 1.00 64.50 195 ASN A O 1
#

Radius of gyration: 19.09 Å; chains: 1; bounding box: 41×36×49 Å

Sequence (195 aa):
MERRNNLVIFGWSNTGKVGRKEVAEFFREELGMESNEECIEEVGQPGPDKKMIWVKMRKPEDKKKIMERKSKLKGKKIFIENDRTKKEREEQKELKRRAWIAKNQGAKNVKVGFGRMGRRDLLEEVDKWLTEEEEEEEEESELLIGGDWNARIGREASVEEINNGEKRWSEDTVVNREGRLMLDLINKRGWIVLN